Protein AF-A0A812S674-F1 (afdb_monomer)

Mean predicted aligned error: 10.42 Å

Secondary structure (DSSP, 8-state):
-PPPHHHHHHHHHHHHHHHTT-B-SSEEEEEEEEE-TTTT-----S--------STT--EEEEEEEEEE-SSTTEEEEEESSPPTT--S--EEEEGGGEEESSSS-GGG----TTHHHHHTTHHHHHHTT--HHHHHHHHHHHHHHHHHHHHHHHHHTT--PPPPPPPPPPPHHHHHHHHHHHHHHHHHT--

Solvent-accessible surface area (backbone atoms only — not comparable to full-atom values): 11662 Å² total; per-residue (Å²): 132,89,75,60,68,70,59,53,51,50,53,51,53,54,54,49,59,70,39,61,77,41,64,38,65,56,31,30,24,27,32,34,67,40,71,55,89,73,43,69,70,74,77,74,79,76,94,70,80,92,67,88,72,71,78,82,72,51,55,70,47,78,41,60,20,39,37,29,65,48,98,50,94,59,38,30,36,52,44,62,74,60,85,56,92,90,62,84,87,68,86,42,70,41,47,58,93,44,46,45,72,59,50,94,51,46,42,55,74,63,80,74,56,77,79,48,54,71,53,54,69,49,49,63,59,44,46,74,71,70,49,51,68,68,57,45,36,56,50,45,41,53,51,52,50,51,56,49,51,54,52,52,51,50,44,63,72,68,70,54,90,65,79,83,77,79,79,77,78,80,72,48,60,66,59,53,51,39,51,53,51,41,54,52,53,53,55,57,67,70,76,114

Foldseek 3Di:
DDDDPVVVVVVLVVLVVVQLPAFDQFKHKWWFKDWDPPQPPPPPPDDDDDDDDPPPGIDIDIAIWIWGQDPDLFWTFTHGSDDDVPDPDDRDIDGPVRIGGSQPQGNNNPPDDPLLVVLLVCLVVCVVVVDDLVRSQVVSQVVLQVVLVVVQVVCVVVPPPDDRDDRDDRDDSVSSVSSVSVVVVVVVVVVD

Nearest PDB structures (foldseek):
  2d8j-assembly1_A  TM=4.520E-01  e=3.170E+00  Mus musculus
  8cd1-assembly1_v  TM=3.272E-01  e=3.568E+00  Pseudomonas phage phiKZ

Structure (mmCIF, N/CA/C/O backbone):
data_AF-A0A812S674-F1
#
_entry.id   AF-A0A812S674-F1
#
loop_
_atom_site.group_PDB
_atom_site.id
_atom_site.type_symbol
_atom_site.label_atom_id
_atom_site.label_alt_id
_atom_site.label_comp_id
_atom_site.label_asym_id
_atom_site.label_entity_id
_atom_site.label_seq_id
_atom_site.pdbx_PDB_ins_code
_atom_site.Cartn_x
_atom_site.Cartn_y
_atom_site.Cartn_z
_atom_site.occupancy
_atom_site.B_iso_or_equiv
_atom_site.auth_seq_id
_atom_site.auth_comp_id
_atom_site.auth_asym_id
_atom_site.auth_atom_id
_atom_site.pdbx_PDB_model_num
ATOM 1 N N . MET A 1 1 ? 36.278 8.464 -27.259 1.00 54.19 1 MET A N 1
ATOM 2 C CA . MET A 1 1 ? 36.868 7.307 -26.549 1.00 54.19 1 MET A CA 1
ATOM 3 C C . MET A 1 1 ? 35.737 6.364 -26.176 1.00 54.19 1 MET A C 1
ATOM 5 O O . MET A 1 1 ? 34.768 6.830 -25.591 1.00 54.19 1 MET A O 1
ATOM 9 N N . ALA A 1 2 ? 35.803 5.091 -26.568 1.00 67.00 2 ALA A N 1
ATOM 10 C CA . ALA A 1 2 ? 34.773 4.115 -26.215 1.00 67.00 2 ALA A CA 1
ATOM 11 C C . ALA A 1 2 ? 34.908 3.738 -24.729 1.00 67.00 2 ALA A C 1
ATOM 13 O O . ALA A 1 2 ? 35.981 3.330 -24.288 1.00 67.00 2 ALA A O 1
ATOM 14 N N . VAL A 1 3 ? 33.841 3.917 -23.951 1.00 77.62 3 VAL A N 1
ATOM 15 C CA . VAL A 1 3 ? 33.797 3.514 -22.537 1.00 77.62 3 VAL A CA 1
ATOM 16 C C . VAL A 1 3 ? 33.643 1.994 -22.468 1.00 77.62 3 VAL A C 1
ATOM 18 O O . VAL A 1 3 ? 32.897 1.412 -23.250 1.00 77.62 3 VAL A O 1
ATOM 21 N N . ASN A 1 4 ? 34.343 1.342 -21.535 1.00 88.94 4 ASN A N 1
ATOM 22 C CA . ASN A 1 4 ? 34.260 -0.105 -21.343 1.00 88.94 4 ASN A CA 1
ATOM 23 C C . ASN A 1 4 ? 32.803 -0.534 -21.033 1.00 88.94 4 ASN A C 1
ATOM 25 O O . ASN A 1 4 ? 32.261 -0.095 -20.013 1.00 88.94 4 ASN A O 1
ATOM 29 N N . PRO A 1 5 ? 32.183 -1.424 -21.835 1.00 82.31 5 PRO A N 1
ATOM 30 C CA . PRO A 1 5 ? 30.800 -1.865 -21.627 1.00 82.31 5 PRO A CA 1
ATOM 31 C C . PRO A 1 5 ? 30.546 -2.497 -20.251 1.00 82.31 5 PRO A C 1
ATOM 33 O O . PRO A 1 5 ? 29.473 -2.333 -19.675 1.00 82.31 5 PRO A O 1
ATOM 36 N N . ARG A 1 6 ? 31.544 -3.179 -19.667 1.00 78.12 6 ARG A N 1
ATOM 37 C CA . ARG A 1 6 ? 31.428 -3.744 -18.310 1.00 78.12 6 ARG A CA 1
ATOM 38 C C . ARG A 1 6 ? 31.333 -2.655 -17.247 1.00 78.12 6 ARG A C 1
ATOM 40 O O . ARG A 1 6 ? 30.613 -2.817 -16.269 1.00 78.12 6 ARG A O 1
ATOM 47 N N . TYR A 1 7 ? 32.051 -1.553 -17.446 1.00 81.75 7 TYR A N 1
ATOM 48 C CA . TYR A 1 7 ? 32.013 -0.413 -16.537 1.00 81.75 7 TYR A CA 1
ATOM 49 C C . TYR A 1 7 ? 30.679 0.337 -16.636 1.00 81.75 7 TYR A C 1
ATOM 51 O O . TYR A 1 7 ? 30.123 0.722 -15.612 1.00 81.75 7 TYR A O 1
ATOM 59 N N . GLN A 1 8 ? 30.118 0.469 -17.844 1.00 80.81 8 GLN A N 1
ATOM 60 C CA . GLN A 1 8 ? 28.768 1.016 -18.030 1.00 80.81 8 GLN A CA 1
ATOM 61 C C . GLN A 1 8 ? 27.714 0.172 -17.304 1.00 80.81 8 GLN A C 1
ATOM 63 O O . GLN A 1 8 ? 26.954 0.719 -16.508 1.00 80.81 8 GLN A O 1
ATOM 68 N N . LYS A 1 9 ? 27.751 -1.156 -17.474 1.00 77.81 9 LYS A N 1
ATOM 69 C CA . LYS A 1 9 ? 26.861 -2.077 -16.754 1.00 77.81 9 LYS A CA 1
ATOM 70 C C . LYS A 1 9 ? 27.007 -1.967 -15.232 1.00 77.81 9 LYS A C 1
ATOM 72 O O . LYS A 1 9 ? 26.020 -1.933 -14.511 1.00 77.81 9 LYS A O 1
ATOM 77 N N . TRP A 1 10 ? 28.235 -1.853 -14.727 1.00 80.12 10 TRP A N 1
ATOM 78 C CA . TRP A 1 10 ? 28.470 -1.673 -13.293 1.00 80.12 10 TRP A CA 1
ATOM 79 C C . TRP A 1 10 ? 27.873 -0.362 -12.752 1.00 80.12 10 TRP A C 1
ATOM 81 O O . TRP A 1 10 ? 27.292 -0.351 -11.665 1.00 80.12 10 TRP A O 1
ATOM 91 N N . LEU A 1 11 ? 27.979 0.741 -13.503 1.00 81.31 11 LEU A N 1
ATOM 92 C CA . LEU A 1 11 ? 27.351 2.016 -13.137 1.00 81.31 11 LEU A CA 1
ATOM 93 C C . LEU A 1 11 ? 25.818 1.921 -13.144 1.00 81.31 11 LEU A C 1
ATOM 95 O O . LEU A 1 11 ? 25.164 2.474 -12.259 1.00 81.31 11 LEU A O 1
ATOM 99 N N . GLU A 1 12 ? 25.249 1.213 -14.118 1.00 78.19 12 GLU A N 1
ATOM 100 C CA . GLU A 1 12 ? 23.816 0.919 -14.203 1.00 78.19 12 GLU A CA 1
ATOM 101 C C . GLU A 1 12 ? 23.328 0.096 -13.004 1.00 78.19 12 GLU A C 1
ATOM 103 O O . GLU A 1 12 ? 22.345 0.468 -12.356 1.00 78.19 12 GLU A O 1
ATOM 108 N N . ASP A 1 13 ? 24.053 -0.962 -12.642 1.00 77.31 13 ASP A N 1
ATOM 109 C CA . ASP A 1 13 ? 23.745 -1.795 -11.479 1.00 77.31 13 ASP A CA 1
ATOM 110 C C . ASP A 1 13 ? 23.810 -0.972 -10.181 1.00 77.31 13 ASP A C 1
ATOM 112 O O . ASP A 1 13 ? 22.906 -1.043 -9.344 1.00 77.31 13 ASP A O 1
ATOM 116 N N . LYS A 1 14 ? 24.838 -0.125 -10.025 1.00 80.00 14 LYS A N 1
ATOM 117 C CA . LYS A 1 14 ? 24.984 0.768 -8.863 1.00 80.00 14 LYS A CA 1
ATOM 118 C C . LYS A 1 14 ? 23.838 1.768 -8.738 1.00 80.00 14 LYS A C 1
ATOM 120 O O . LYS A 1 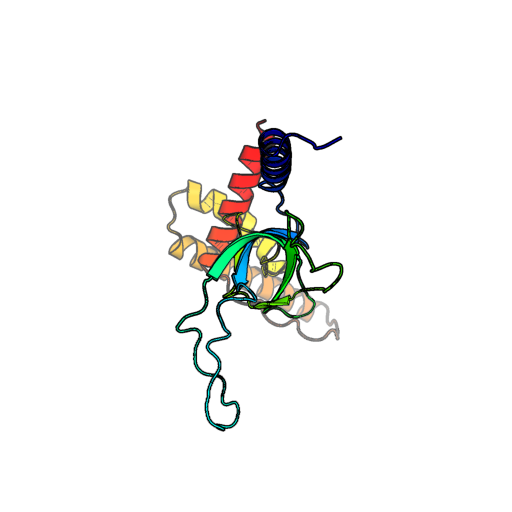14 ? 23.334 1.959 -7.632 1.00 80.00 14 LYS A O 1
ATOM 125 N N . ARG A 1 15 ? 23.401 2.376 -9.846 1.00 75.94 15 ARG A N 1
ATOM 126 C CA . ARG A 1 15 ? 22.227 3.267 -9.856 1.00 75.94 15 ARG A CA 1
ATOM 127 C C . ARG A 1 15 ? 20.959 2.517 -9.471 1.00 75.94 15 ARG A C 1
ATOM 129 O O . ARG A 1 15 ? 20.183 3.012 -8.664 1.00 75.94 15 ARG A O 1
ATOM 136 N N . THR A 1 16 ? 20.784 1.306 -9.991 1.00 76.69 16 THR A N 1
ATOM 137 C CA . THR A 1 16 ? 19.613 0.475 -9.690 1.00 76.69 16 THR A CA 1
ATOM 138 C C . THR A 1 16 ? 19.544 0.126 -8.209 1.00 76.69 16 THR A C 1
ATOM 140 O O . THR A 1 16 ? 18.471 0.206 -7.626 1.00 76.69 16 THR A O 1
ATOM 143 N N . ILE A 1 17 ? 20.673 -0.211 -7.574 1.00 76.00 17 ILE A N 1
ATOM 144 C CA . ILE A 1 17 ? 20.726 -0.507 -6.133 1.00 76.00 17 ILE A CA 1
ATOM 145 C C . ILE A 1 17 ? 20.194 0.669 -5.308 1.00 76.00 17 ILE A C 1
ATOM 147 O O . ILE A 1 17 ? 19.357 0.445 -4.443 1.00 76.00 17 ILE A O 1
ATOM 151 N N . ALA A 1 18 ? 20.608 1.901 -5.613 1.00 78.50 18 ALA A N 1
ATOM 152 C CA . ALA A 1 18 ? 20.133 3.088 -4.897 1.00 78.50 18 ALA A CA 1
ATOM 153 C C . ALA A 1 18 ? 18.625 3.344 -5.080 1.00 78.50 18 ALA A C 1
ATOM 155 O O . ALA A 1 18 ? 17.990 3.946 -4.222 1.00 78.50 18 ALA A O 1
ATOM 156 N N . LEU A 1 19 ? 18.048 2.886 -6.194 1.00 84.44 19 LEU A N 1
ATOM 157 C CA . LEU A 1 19 ? 16.627 3.059 -6.490 1.00 84.44 19 LEU A CA 1
ATOM 158 C C . LEU A 1 19 ? 15.745 1.969 -5.875 1.00 84.44 19 LEU A C 1
ATOM 160 O O . LEU A 1 19 ? 14.553 2.205 -5.722 1.00 84.44 19 LEU A O 1
ATOM 164 N N . LYS A 1 20 ? 16.287 0.802 -5.498 1.00 83.62 20 LYS A N 1
ATOM 165 C CA . LYS A 1 20 ? 15.486 -0.319 -4.964 1.00 83.62 20 LYS A CA 1
ATOM 166 C C . LYS A 1 20 ? 14.695 0.040 -3.707 1.00 83.62 20 LYS A C 1
ATOM 168 O O . LYS A 1 20 ? 13.611 -0.503 -3.509 1.00 83.62 20 LYS A O 1
ATOM 173 N N . ASP A 1 21 ? 15.208 0.974 -2.913 1.00 84.06 21 ASP A N 1
ATOM 174 C CA . ASP A 1 21 ? 14.574 1.431 -1.674 1.00 84.06 21 ASP A CA 1
ATOM 175 C C . ASP A 1 21 ? 13.562 2.573 -1.895 1.00 84.06 21 ASP A C 1
ATOM 177 O O . ASP A 1 21 ? 12.925 3.043 -0.949 1.00 84.06 21 ASP A O 1
ATOM 181 N N . LEU A 1 22 ? 13.366 3.022 -3.142 1.00 89.25 22 LEU A N 1
ATOM 182 C CA . LEU A 1 22 ? 12.416 4.081 -3.475 1.00 89.25 22 LEU A CA 1
ATOM 183 C C . LEU A 1 22 ? 10.971 3.605 -3.246 1.00 89.25 22 LEU A C 1
ATOM 185 O O . LEU A 1 22 ? 10.424 2.809 -4.014 1.00 89.25 22 LEU A O 1
ATOM 189 N N . ASN A 1 23 ? 10.336 4.137 -2.201 1.00 91.25 23 ASN A N 1
ATOM 190 C CA . ASN A 1 23 ? 8.944 3.867 -1.833 1.00 91.25 23 ASN A CA 1
ATOM 191 C C . ASN A 1 23 ? 8.275 5.141 -1.278 1.00 91.25 23 ASN A C 1
ATOM 193 O O . ASN A 1 23 ? 8.105 5.317 -0.061 1.00 91.25 23 ASN A O 1
ATOM 197 N N . GLU A 1 24 ? 7.945 6.055 -2.185 1.00 90.38 24 GLU A N 1
ATOM 198 C CA . GLU A 1 24 ? 7.257 7.323 -1.934 1.00 90.38 24 GLU A CA 1
ATOM 199 C C . GLU A 1 24 ? 5.753 7.199 -2.257 1.00 90.38 24 GLU A C 1
ATOM 201 O O . GLU A 1 24 ? 5.287 6.184 -2.776 1.00 90.38 24 GLU A O 1
ATOM 206 N N . VAL A 1 25 ? 4.962 8.211 -1.889 1.00 88.75 25 VAL A N 1
ATOM 207 C CA . VAL A 1 25 ? 3.491 8.189 -2.042 1.00 88.75 25 VAL A CA 1
ATOM 208 C C . VAL A 1 25 ? 3.067 8.306 -3.509 1.00 88.75 25 VAL A C 1
ATOM 210 O O . VAL A 1 25 ? 2.049 7.753 -3.913 1.00 88.75 25 VAL A O 1
ATOM 213 N N . ASP A 1 26 ? 3.843 9.022 -4.312 1.00 90.44 26 ASP A N 1
ATOM 214 C CA . ASP A 1 26 ? 3.585 9.281 -5.727 1.00 90.44 26 ASP A CA 1
ATOM 215 C C . ASP A 1 26 ? 4.412 8.384 -6.657 1.00 90.44 26 ASP A C 1
ATOM 217 O O . ASP A 1 26 ? 4.073 8.260 -7.838 1.00 90.44 26 ASP A O 1
ATOM 221 N N . ARG A 1 27 ? 5.473 7.743 -6.142 1.00 92.38 27 ARG A N 1
ATOM 222 C CA . ARG A 1 27 ? 6.351 6.869 -6.924 1.00 92.38 27 ARG A CA 1
ATOM 223 C C . ARG A 1 27 ? 7.022 5.759 -6.122 1.00 92.38 27 ARG A C 1
ATOM 225 O O . ARG A 1 27 ? 7.390 5.940 -4.965 1.00 92.38 27 ARG A O 1
ATOM 232 N N . CYS A 1 28 ? 7.282 4.625 -6.762 1.00 94.38 28 CYS A N 1
ATOM 233 C CA . CYS A 1 28 ? 8.116 3.571 -6.186 1.0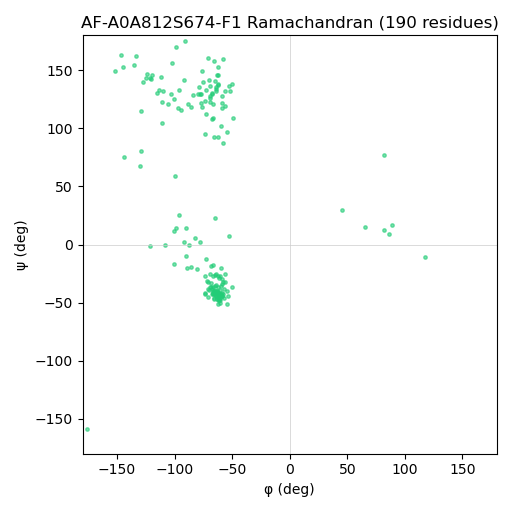0 94.38 28 CYS A CA 1
ATOM 234 C C . CYS A 1 28 ? 8.925 2.832 -7.253 1.00 94.38 28 CYS A C 1
ATOM 236 O O . CYS A 1 28 ? 8.623 2.900 -8.444 1.00 94.38 28 CYS A O 1
ATOM 238 N N . PHE A 1 29 ? 9.955 2.108 -6.827 1.00 94.12 29 PHE A N 1
ATOM 239 C CA . PHE A 1 29 ? 10.686 1.204 -7.707 1.00 94.12 29 PHE A CA 1
ATOM 240 C C . PHE A 1 29 ? 9.907 -0.092 -7.959 1.00 94.12 29 PHE A C 1
ATOM 242 O O . PHE A 1 29 ? 9.152 -0.580 -7.112 1.00 94.12 29 PHE A O 1
ATOM 249 N N . GLY A 1 30 ? 10.112 -0.669 -9.136 1.00 94.50 30 GLY A N 1
ATOM 250 C CA . GLY A 1 30 ? 9.557 -1.955 -9.515 1.00 94.50 30 GLY A CA 1
ATOM 251 C C . GLY A 1 30 ? 10.037 -2.393 -10.888 1.00 94.50 30 GLY A C 1
ATOM 252 O O . GLY A 1 30 ? 11.062 -1.930 -11.392 1.00 94.50 30 GLY A O 1
ATOM 253 N N . TRP A 1 31 ? 9.281 -3.295 -11.495 1.00 94.56 31 TRP A N 1
ATOM 254 C CA . TRP A 1 31 ? 9.521 -3.791 -12.838 1.00 94.56 31 TRP A CA 1
ATOM 255 C C . TRP A 1 31 ? 8.281 -3.593 -13.691 1.00 94.56 31 TRP A C 1
ATOM 257 O O . TRP A 1 31 ? 7.158 -3.754 -13.223 1.00 94.56 31 TRP A O 1
ATOM 267 N N . ALA A 1 32 ? 8.485 -3.260 -14.954 1.00 94.06 32 ALA A N 1
ATOM 268 C CA . ALA A 1 32 ? 7.421 -3.084 -15.925 1.00 94.06 32 ALA A CA 1
ATOM 269 C C . ALA A 1 32 ? 7.630 -4.036 -17.104 1.00 94.06 32 ALA A C 1
ATOM 271 O O . ALA A 1 32 ? 8.765 -4.307 -17.511 1.00 94.06 32 ALA A O 1
ATOM 272 N N . LYS A 1 33 ? 6.519 -4.551 -17.634 1.00 92.69 33 LYS A N 1
ATOM 273 C CA . LYS A 1 33 ? 6.493 -5.425 -18.804 1.00 92.69 33 LYS A CA 1
ATOM 274 C C . LYS A 1 33 ? 6.938 -4.623 -20.028 1.00 92.69 33 LYS A C 1
ATOM 276 O O . LYS A 1 33 ? 6.317 -3.623 -20.380 1.00 92.69 33 LYS A O 1
ATOM 281 N N . TYR A 1 34 ? 8.003 -5.063 -20.684 1.00 89.06 34 TYR A N 1
ATOM 282 C CA . TYR A 1 34 ? 8.489 -4.507 -21.940 1.00 89.06 34 TYR A CA 1
ATOM 283 C C . TYR A 1 34 ? 8.322 -5.540 -23.051 1.00 89.06 34 TYR A C 1
ATOM 285 O O . TYR A 1 34 ? 8.667 -6.710 -22.895 1.00 89.06 34 TYR A O 1
ATOM 293 N N . VAL A 1 35 ? 7.776 -5.090 -24.178 1.00 85.88 35 VAL A N 1
ATOM 294 C CA . VAL A 1 35 ? 7.568 -5.907 -25.373 1.00 85.88 35 VAL A CA 1
ATOM 295 C C . VAL A 1 35 ? 8.529 -5.410 -26.443 1.00 85.88 35 VAL A C 1
ATOM 297 O O . VAL A 1 35 ? 8.510 -4.229 -26.802 1.00 85.88 35 VAL A O 1
ATOM 300 N N . HIS A 1 36 ? 9.377 -6.295 -26.958 1.00 80.94 36 HIS A N 1
ATOM 301 C CA . HIS A 1 36 ? 10.343 -5.920 -27.985 1.00 80.94 36 HIS A CA 1
ATOM 302 C C . HIS A 1 36 ? 9.632 -5.567 -29.296 1.00 80.94 36 HIS A C 1
ATOM 304 O O . HIS A 1 36 ? 8.833 -6.342 -29.818 1.00 80.94 36 HIS A O 1
ATOM 310 N N . LYS A 1 37 ? 9.977 -4.408 -29.875 1.00 71.75 37 LYS A N 1
ATOM 311 C CA . LYS A 1 37 ? 9.404 -3.929 -31.148 1.00 71.75 37 LYS A CA 1
ATOM 312 C C . LYS A 1 37 ? 9.650 -4.885 -32.335 1.00 71.75 37 LYS A C 1
ATOM 314 O O . LYS A 1 37 ? 8.936 -4.791 -33.325 1.00 71.75 37 LYS A O 1
ATOM 319 N N . GLY A 1 38 ? 10.639 -5.780 -32.246 1.00 68.81 38 GLY A N 1
ATOM 320 C CA . GLY A 1 38 ? 11.013 -6.718 -33.314 1.00 68.81 38 GLY A CA 1
ATOM 321 C C . GLY A 1 38 ? 10.283 -8.064 -33.294 1.00 68.81 38 GLY A C 1
ATOM 322 O O . GLY A 1 38 ? 10.183 -8.706 -34.334 1.00 68.81 38 GLY A O 1
ATOM 323 N N . ASP A 1 39 ? 9.704 -8.465 -32.160 1.00 62.88 39 ASP A N 1
ATOM 324 C CA . ASP A 1 39 ? 9.224 -9.846 -31.965 1.00 62.88 39 ASP A CA 1
ATOM 325 C C . ASP A 1 39 ? 7.760 -10.049 -32.390 1.00 62.88 39 ASP A C 1
ATOM 327 O O . ASP A 1 39 ? 7.127 -11.042 -32.050 1.00 62.88 39 ASP A O 1
ATOM 331 N N . GLY A 1 40 ? 7.201 -9.085 -33.129 1.00 53.94 40 GLY A N 1
ATOM 332 C CA . GLY A 1 40 ? 5.822 -9.107 -33.623 1.00 53.94 40 GLY A CA 1
ATOM 333 C C . GLY A 1 40 ? 5.678 -9.024 -35.142 1.00 53.94 40 GLY A C 1
ATOM 334 O O . GLY A 1 40 ? 4.554 -9.056 -35.628 1.00 53.94 40 GLY A O 1
ATOM 335 N N . ALA A 1 41 ? 6.773 -8.915 -35.899 1.00 50.34 41 ALA A N 1
ATOM 336 C CA . ALA A 1 41 ? 6.724 -8.824 -37.356 1.00 50.34 41 ALA A CA 1
ATOM 337 C C . ALA A 1 41 ? 7.019 -10.182 -38.009 1.00 50.34 41 ALA A C 1
ATOM 339 O O . ALA A 1 41 ? 7.929 -10.305 -38.828 1.00 50.34 41 ALA A O 1
ATOM 340 N N . GLN A 1 42 ? 6.226 -11.212 -37.700 1.00 50.91 42 GLN A N 1
ATOM 341 C CA . GLN A 1 42 ? 5.943 -12.168 -38.768 1.00 50.91 42 GLN A CA 1
ATOM 342 C C . GLN A 1 42 ? 5.119 -11.388 -39.787 1.00 50.91 42 GLN A C 1
ATOM 344 O O . GLN A 1 42 ? 3.993 -10.991 -39.500 1.00 50.91 42 GLN A O 1
ATOM 349 N N . LYS A 1 43 ? 5.726 -11.087 -40.941 1.00 46.88 43 LYS A N 1
ATOM 350 C CA . LYS A 1 43 ? 5.002 -10.592 -42.110 1.00 46.88 43 LYS A CA 1
ATOM 351 C C . LYS A 1 43 ? 3.821 -11.536 -42.322 1.00 46.88 43 LYS A C 1
ATOM 353 O O . LYS A 1 43 ? 4.028 -12.690 -42.685 1.00 46.88 43 LYS A O 1
ATOM 358 N N . ALA A 1 44 ? 2.613 -11.066 -42.040 1.00 47.91 44 ALA A N 1
ATOM 359 C CA . ALA A 1 44 ? 1.434 -11.657 -42.629 1.00 47.91 44 ALA A CA 1
ATOM 360 C C . ALA A 1 44 ? 1.544 -11.361 -44.128 1.00 47.91 44 ALA A C 1
ATOM 362 O O . ALA A 1 44 ? 1.198 -10.269 -44.575 1.00 47.91 44 ALA A O 1
ATOM 363 N N . ASP A 1 45 ? 2.134 -12.290 -44.883 1.00 51.69 45 ASP A N 1
ATOM 364 C CA . ASP A 1 45 ? 1.700 -12.462 -46.263 1.00 51.69 45 ASP A CA 1
ATOM 365 C C . ASP A 1 45 ? 0.191 -12.744 -46.194 1.00 51.69 45 ASP A C 1
ATOM 367 O O . ASP A 1 45 ? -0.266 -13.530 -45.362 1.00 51.69 45 ASP A O 1
ATOM 371 N N . ASP A 1 46 ? -0.560 -12.038 -47.031 1.00 46.22 46 ASP A N 1
ATOM 372 C CA . ASP A 1 46 ? -1.991 -12.214 -47.292 1.00 46.22 46 ASP A CA 1
ATOM 373 C C . ASP A 1 46 ? -2.995 -11.584 -46.298 1.00 46.22 46 ASP A C 1
ATOM 375 O O . ASP A 1 46 ? -3.692 -12.240 -45.528 1.00 46.22 46 ASP A O 1
ATOM 379 N N . GLY A 1 47 ? -3.173 -10.263 -46.421 1.00 49.66 47 GLY A N 1
ATOM 380 C CA . GLY A 1 47 ? -4.500 -9.678 -46.691 1.00 49.66 47 GLY A CA 1
ATOM 381 C C . GLY A 1 47 ? -5.634 -9.796 -45.658 1.00 49.66 47 GLY A C 1
ATOM 382 O O . GLY A 1 47 ? -6.781 -9.525 -46.018 1.00 49.66 47 GLY A O 1
ATOM 383 N N . ALA A 1 48 ? -5.377 -10.156 -44.400 1.00 47.50 48 ALA A N 1
ATOM 384 C CA . ALA A 1 48 ? -6.415 -10.235 -43.368 1.00 47.50 48 ALA A CA 1
ATOM 385 C C . ALA A 1 48 ? -6.417 -8.995 -42.455 1.00 47.50 48 ALA A C 1
ATOM 387 O O . ALA A 1 48 ? -5.399 -8.638 -41.869 1.00 47.50 48 ALA A O 1
ATOM 388 N N . LYS A 1 49 ? -7.583 -8.344 -42.348 1.00 47.28 49 LYS A N 1
ATOM 389 C CA . LYS A 1 49 ? -7.842 -7.175 -41.492 1.00 47.28 49 LYS A CA 1
ATOM 390 C C . LYS A 1 49 ? -7.437 -7.440 -40.036 1.00 47.28 49 LYS A C 1
ATOM 392 O O . LYS A 1 49 ? -7.751 -8.494 -39.489 1.00 47.28 49 LYS A O 1
ATOM 397 N N . ASP A 1 50 ? -6.783 -6.443 -39.442 1.00 45.56 50 ASP A N 1
ATOM 398 C CA . ASP A 1 50 ? -6.276 -6.401 -38.069 1.00 45.56 50 ASP A CA 1
ATOM 399 C C . ASP A 1 50 ? -7.375 -6.608 -37.012 1.00 45.56 50 ASP A C 1
ATOM 401 O O . ASP A 1 50 ? -7.935 -5.660 -36.464 1.00 45.56 50 ASP A O 1
ATOM 405 N N . GLU A 1 51 ? -7.647 -7.862 -36.667 1.00 50.56 51 GLU A N 1
ATOM 406 C CA . GLU A 1 51 ? -8.154 -8.211 -35.344 1.00 50.56 51 GLU A CA 1
ATOM 407 C C . GLU A 1 51 ? -6.958 -8.652 -34.495 1.00 50.56 51 GLU A C 1
ATOM 409 O O . GLU A 1 51 ? -6.245 -9.601 -34.832 1.00 50.56 51 GLU A O 1
ATOM 414 N N . ALA A 1 52 ? -6.694 -7.909 -33.417 1.00 46.72 52 ALA A N 1
ATOM 415 C CA . ALA A 1 52 ? -5.559 -8.095 -32.522 1.00 46.72 52 ALA A CA 1
ATOM 416 C C . ALA A 1 52 ? -5.500 -9.533 -31.976 1.00 46.72 52 ALA A C 1
ATOM 418 O O . ALA A 1 52 ? -6.166 -9.875 -30.998 1.00 46.72 52 ALA A O 1
ATOM 419 N N . LYS A 1 53 ? -4.683 -10.387 -32.602 1.00 52.53 53 LYS A N 1
ATOM 420 C CA . LYS A 1 53 ? -4.378 -11.719 -32.075 1.00 52.53 53 LYS A CA 1
ATOM 421 C C . LYS A 1 53 ? -3.640 -11.606 -30.729 1.00 52.53 53 LYS A C 1
ATOM 423 O O . LYS A 1 53 ? -2.860 -10.667 -30.538 1.00 52.53 53 LYS A O 1
ATOM 428 N N . PRO A 1 54 ? -3.884 -12.550 -29.799 1.00 51.84 54 PRO A N 1
ATOM 429 C CA . PRO A 1 54 ? -3.295 -12.551 -28.461 1.00 51.84 54 PRO A CA 1
ATOM 430 C C . PRO A 1 54 ? -1.763 -12.571 -28.523 1.00 51.84 54 PRO A C 1
ATOM 432 O O . PRO A 1 54 ? -1.190 -12.981 -29.526 1.00 51.84 54 PRO A O 1
ATOM 435 N N . GLU A 1 55 ? -1.109 -12.166 -27.429 1.00 56.72 55 GLU A N 1
ATOM 436 C CA . GLU A 1 55 ? 0.351 -12.028 -27.221 1.00 56.72 55 GLU A CA 1
ATOM 437 C C . GLU A 1 55 ? 1.228 -13.266 -27.552 1.00 56.72 55 GLU A C 1
ATOM 439 O O . GLU A 1 55 ? 2.424 -13.275 -27.263 1.00 56.72 55 GLU A O 1
ATOM 444 N N . GLN A 1 56 ? 0.665 -14.319 -28.143 1.00 54.69 56 GLN A N 1
ATOM 445 C CA . GLN A 1 56 ? 1.344 -15.535 -28.566 1.00 54.69 56 GLN A CA 1
ATOM 446 C C . GLN A 1 56 ? 2.443 -15.209 -29.587 1.00 54.69 56 GLN A C 1
ATOM 448 O O . GLN A 1 56 ? 2.178 -14.973 -30.761 1.00 54.69 56 GLN A O 1
ATOM 453 N N . GLY A 1 57 ? 3.690 -15.195 -29.112 1.00 63.22 57 GLY A N 1
ATOM 454 C CA . GLY A 1 57 ? 4.891 -15.077 -29.942 1.00 63.22 57 GLY A CA 1
ATOM 455 C C . GLY A 1 57 ? 5.750 -13.839 -29.693 1.00 63.22 57 GLY A C 1
ATOM 456 O O . GLY A 1 57 ? 6.879 -13.807 -30.170 1.00 63.22 57 GLY A O 1
ATOM 457 N N . ARG A 1 58 ? 5.284 -12.848 -28.919 1.00 70.94 58 ARG A N 1
ATOM 458 C CA . ARG A 1 58 ? 6.115 -11.678 -28.593 1.00 70.94 58 ARG A CA 1
ATOM 459 C C . ARG A 1 58 ? 7.016 -11.982 -27.401 1.00 70.94 58 ARG A C 1
ATOM 461 O O . ARG A 1 58 ? 6.517 -12.395 -26.354 1.00 70.94 58 ARG A O 1
ATOM 468 N N . SER A 1 59 ? 8.320 -11.730 -27.525 1.00 80.56 59 SER A N 1
ATOM 469 C CA . SER A 1 59 ? 9.204 -11.794 -26.360 1.00 80.56 59 SER A CA 1
ATOM 470 C C . SER A 1 59 ? 8.854 -10.660 -25.405 1.00 80.56 59 SER A C 1
ATOM 472 O O . SER A 1 59 ? 8.741 -9.488 -25.790 1.00 80.56 59 SER A O 1
ATOM 474 N N . VAL A 1 60 ? 8.662 -11.038 -24.149 1.00 84.94 60 VAL A N 1
ATOM 475 C CA . VAL A 1 60 ? 8.365 -10.140 -23.046 1.00 84.94 60 VAL A CA 1
ATOM 476 C C . VAL A 1 60 ? 9.523 -10.211 -22.072 1.00 84.94 60 VAL A C 1
ATOM 478 O O . VAL A 1 60 ? 9.899 -11.294 -21.625 1.00 84.94 60 VAL A O 1
ATOM 481 N N . GLU A 1 61 ? 10.026 -9.052 -21.674 1.00 89.31 61 GLU A N 1
ATOM 482 C CA . GLU A 1 61 ? 11.000 -8.933 -20.596 1.00 89.31 61 GLU A CA 1
ATOM 483 C C . GLU A 1 61 ? 10.491 -7.983 -19.508 1.00 89.31 61 GLU A C 1
ATOM 485 O O . GLU A 1 61 ? 9.780 -7.013 -19.771 1.00 89.31 61 GLU A O 1
ATOM 490 N N . TRP A 1 62 ? 10.852 -8.265 -18.259 1.00 91.19 62 TRP A N 1
ATOM 491 C CA . TRP A 1 62 ? 10.563 -7.392 -17.125 1.00 91.19 62 TRP A CA 1
ATOM 492 C C . TRP A 1 62 ? 11.762 -6.489 -16.879 1.00 91.19 62 TRP A C 1
ATOM 494 O O . TRP A 1 62 ? 12.841 -6.966 -16.527 1.00 91.19 62 TRP A O 1
ATOM 504 N N . ARG A 1 63 ? 11.581 -5.180 -17.051 1.00 89.94 63 ARG A N 1
ATOM 505 C CA . ARG A 1 63 ? 12.665 -4.202 -16.914 1.00 89.94 63 ARG A CA 1
ATOM 506 C C . ARG A 1 63 ? 12.469 -3.316 -15.690 1.00 89.94 63 ARG A C 1
ATOM 508 O O . ARG A 1 63 ? 11.329 -2.974 -15.380 1.00 89.94 63 ARG A O 1
ATOM 515 N N . PRO A 1 64 ? 13.557 -2.932 -14.998 1.00 91.56 64 PRO A N 1
ATOM 516 C CA . PRO A 1 64 ? 13.468 -2.055 -13.840 1.00 91.56 64 PRO A CA 1
ATOM 517 C C . PRO A 1 64 ? 12.942 -0.676 -14.250 1.00 91.56 64 PRO A C 1
ATOM 519 O O . PRO A 1 64 ? 13.402 -0.075 -15.229 1.00 91.56 64 PRO A O 1
ATOM 522 N N . ALA A 1 65 ? 11.984 -0.176 -13.480 1.00 92.25 65 ALA A N 1
ATOM 523 C CA . ALA A 1 65 ? 11.325 1.095 -13.718 1.00 92.25 65 ALA A CA 1
ATOM 524 C C . ALA A 1 65 ? 10.975 1.796 -12.402 1.00 92.25 65 ALA A C 1
ATOM 526 O O . ALA A 1 65 ? 10.742 1.163 -11.370 1.00 92.25 65 ALA A O 1
ATOM 527 N N . ILE A 1 66 ? 10.909 3.120 -12.463 1.00 92.25 66 ILE A N 1
ATOM 528 C CA . ILE A 1 66 ? 10.228 3.945 -11.474 1.00 92.25 66 ILE A CA 1
ATOM 529 C C . ILE A 1 66 ? 8.775 4.058 -11.933 1.00 92.25 66 ILE A C 1
ATOM 531 O O . ILE A 1 66 ? 8.490 4.518 -13.039 1.00 92.25 66 ILE A O 1
ATOM 535 N N . LEU A 1 67 ? 7.860 3.607 -11.085 1.00 93.25 67 LEU A N 1
ATOM 536 C CA . LEU A 1 67 ? 6.425 3.659 -11.325 1.00 93.25 67 LEU A CA 1
ATOM 537 C C . LEU A 1 67 ? 5.862 4.892 -10.646 1.00 93.25 67 LEU A C 1
ATOM 539 O O . LEU A 1 67 ? 6.175 5.137 -9.483 1.00 93.25 67 LEU A O 1
ATOM 543 N N . ARG A 1 68 ? 5.034 5.652 -11.358 1.00 92.81 68 ARG A N 1
ATOM 544 C CA . ARG A 1 68 ? 4.384 6.867 -10.857 1.00 92.81 68 ARG A CA 1
ATOM 545 C C . ARG A 1 68 ? 2.872 6.732 -10.911 1.00 92.81 68 ARG A C 1
ATOM 547 O O . ARG A 1 68 ? 2.330 6.164 -11.861 1.00 92.81 68 ARG A O 1
ATOM 554 N N . LYS A 1 69 ? 2.197 7.276 -9.899 1.00 90.38 69 LYS A N 1
ATOM 555 C CA . LYS A 1 69 ? 0.738 7.268 -9.812 1.00 90.38 69 LYS A CA 1
ATOM 556 C C . LYS A 1 69 ? 0.186 8.187 -10.897 1.00 90.38 69 LYS A C 1
ATOM 558 O O . LYS A 1 69 ? 0.606 9.340 -10.996 1.00 90.38 69 LYS A O 1
ATOM 563 N N . THR A 1 70 ? -0.715 7.674 -11.723 1.00 88.44 70 THR A N 1
ATOM 564 C CA . THR A 1 70 ? -1.438 8.482 -12.712 1.00 88.44 70 THR A CA 1
ATOM 565 C C . THR A 1 70 ? -2.736 9.004 -12.095 1.00 88.44 70 THR A C 1
ATOM 567 O O . THR A 1 70 ? -3.069 8.698 -10.947 1.00 88.44 70 THR A O 1
ATOM 570 N N . ALA A 1 71 ? -3.473 9.838 -12.834 1.00 82.81 71 ALA A N 1
ATOM 571 C CA . ALA A 1 71 ? -4.796 10.289 -12.398 1.00 82.81 71 ALA A CA 1
ATOM 572 C C . ALA A 1 71 ? -5.798 9.122 -12.291 1.00 82.81 71 ALA A C 1
ATOM 574 O O . ALA A 1 71 ? -6.755 9.188 -11.524 1.00 82.81 71 ALA A O 1
ATOM 575 N N . THR A 1 72 ? -5.569 8.050 -13.051 1.00 80.88 72 THR A N 1
ATOM 576 C CA . THR A 1 72 ? -6.381 6.834 -13.050 1.00 80.88 72 THR A CA 1
ATOM 577 C C . THR A 1 72 ? -5.836 5.808 -12.061 1.00 80.88 72 THR A C 1
ATOM 579 O O . THR A 1 72 ? -4.632 5.607 -11.955 1.00 80.88 72 THR A O 1
ATOM 582 N N . THR A 1 73 ? -6.717 5.095 -11.362 1.00 80.19 73 THR A N 1
ATOM 583 C CA . THR A 1 73 ? -6.327 4.083 -10.365 1.00 80.19 73 THR A CA 1
ATOM 584 C C . THR A 1 73 ? -5.753 2.798 -10.957 1.00 80.19 73 THR A C 1
ATOM 586 O O . THR A 1 73 ? -5.183 2.008 -10.206 1.00 80.19 73 THR A O 1
ATOM 589 N N . ASP A 1 74 ? -5.885 2.585 -12.267 1.00 88.31 74 ASP A N 1
ATOM 590 C CA . ASP A 1 74 ? -5.657 1.280 -12.905 1.00 88.31 74 ASP A CA 1
ATOM 591 C C . ASP A 1 74 ? -4.380 1.221 -13.757 1.00 88.31 74 ASP A C 1
ATOM 593 O O . ASP A 1 74 ? -4.048 0.168 -14.310 1.00 88.31 74 ASP A O 1
ATOM 597 N N . SER A 1 75 ? -3.635 2.326 -13.835 1.00 92.75 75 SER A N 1
ATOM 598 C CA . SER A 1 75 ? -2.384 2.421 -14.586 1.00 92.75 75 SER A CA 1
ATOM 599 C C . SER A 1 75 ? -1.271 3.088 -13.781 1.00 92.75 75 SER A C 1
ATOM 601 O O . SER A 1 75 ? -1.505 3.776 -12.787 1.00 92.75 75 SER A O 1
ATOM 603 N N . PHE A 1 76 ? -0.037 2.879 -14.230 1.00 93.44 76 PHE A N 1
ATOM 604 C CA . PHE A 1 76 ? 1.138 3.585 -13.741 1.00 93.44 76 PHE A CA 1
ATOM 605 C C . PHE A 1 76 ? 1.909 4.180 -14.909 1.00 93.44 76 PHE A C 1
ATOM 607 O O . PHE A 1 76 ? 2.090 3.530 -15.940 1.00 93.44 76 PHE A O 1
ATOM 614 N N . ALA A 1 77 ? 2.411 5.397 -14.718 1.00 93.19 77 ALA A N 1
ATOM 615 C CA . ALA A 1 77 ? 3.372 5.994 -15.627 1.00 93.19 77 ALA A CA 1
ATOM 616 C C . ALA A 1 77 ? 4.752 5.386 -15.352 1.00 93.19 77 ALA A C 1
ATOM 618 O O . ALA A 1 77 ? 5.194 5.312 -14.202 1.00 93.19 77 ALA A O 1
ATOM 619 N N . ILE A 1 78 ? 5.408 4.929 -16.412 1.00 92.00 78 ILE A N 1
ATOM 620 C CA . ILE A 1 78 ? 6.636 4.144 -16.365 1.00 92.00 78 ILE A CA 1
ATOM 621 C C . ILE A 1 78 ? 7.815 5.013 -16.779 1.00 92.00 78 ILE A C 1
ATOM 623 O O . ILE A 1 78 ? 7.885 5.511 -17.903 1.00 92.00 78 ILE A O 1
ATOM 627 N N . GLU A 1 79 ? 8.772 5.145 -15.872 1.00 90.94 79 GLU A N 1
ATOM 628 C CA . GLU A 1 79 ? 10.064 5.771 -16.112 1.00 90.94 79 GLU A CA 1
ATOM 629 C C . GLU A 1 79 ? 11.139 4.678 -16.055 1.00 90.94 79 GLU A C 1
ATOM 631 O O . GLU A 1 79 ? 11.468 4.154 -14.991 1.00 90.94 79 GLU A O 1
ATOM 636 N N . TRP A 1 80 ? 11.653 4.271 -17.217 1.00 88.38 80 TRP A N 1
ATOM 637 C CA . TRP A 1 80 ? 12.668 3.220 -17.298 1.00 88.38 80 TRP A CA 1
ATOM 638 C C . TRP A 1 80 ? 13.964 3.656 -16.611 1.00 88.38 80 TRP A C 1
ATOM 640 O O . TRP A 1 80 ? 14.487 4.732 -16.890 1.00 88.38 80 TRP A O 1
ATOM 650 N N . VAL A 1 81 ? 14.520 2.794 -15.755 1.00 86.31 81 VAL A N 1
ATOM 651 C CA . VAL A 1 81 ? 15.784 3.090 -15.051 1.00 86.31 81 VAL A CA 1
ATOM 652 C C . VAL A 1 81 ? 16.971 3.123 -16.016 1.00 86.31 81 VAL A C 1
ATOM 654 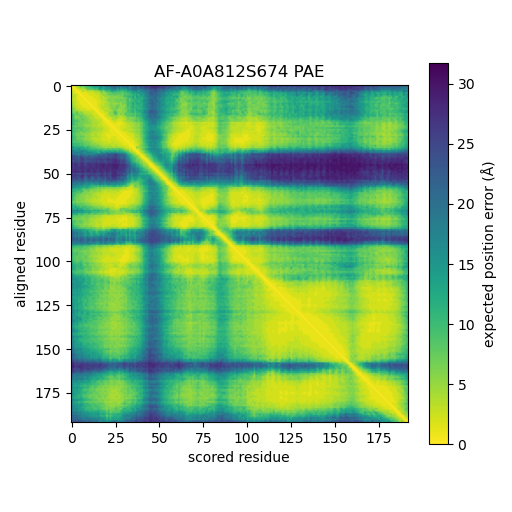O O . VAL A 1 81 ? 17.908 3.903 -15.841 1.00 86.31 81 VAL A O 1
ATOM 657 N N . HIS A 1 82 ? 16.917 2.295 -17.059 1.00 80.62 82 HIS A N 1
ATOM 658 C CA . HIS A 1 82 ? 17.905 2.266 -18.131 1.00 80.62 82 HIS A CA 1
ATOM 659 C C . HIS A 1 82 ? 17.271 2.808 -19.406 1.00 80.62 82 HIS A C 1
ATOM 661 O O . HIS A 1 82 ? 16.166 2.403 -19.773 1.00 80.62 82 HIS A O 1
ATOM 667 N N . GLY A 1 83 ? 17.973 3.717 -20.085 1.00 66.94 83 GLY A N 1
ATOM 668 C CA . GLY A 1 83 ? 17.494 4.300 -21.332 1.00 66.94 83 GLY A CA 1
ATOM 669 C C . GLY A 1 83 ? 17.193 3.209 -22.357 1.00 66.94 83 GLY A C 1
ATOM 670 O O . GLY A 1 83 ? 18.077 2.456 -22.760 1.00 66.94 83 GLY A O 1
ATOM 671 N N . THR A 1 84 ? 15.941 3.113 -22.796 1.00 59.81 84 THR A N 1
ATOM 672 C CA . THR A 1 84 ? 15.596 2.325 -23.980 1.00 59.81 84 THR A CA 1
ATOM 673 C C . THR A 1 84 ? 16.172 3.021 -25.213 1.00 59.81 84 THR A C 1
ATOM 675 O O . THR A 1 84 ? 15.817 4.181 -25.452 1.00 59.81 84 THR A O 1
ATOM 678 N N . PRO A 1 85 ? 17.023 2.361 -26.021 1.00 50.25 85 PRO A N 1
ATOM 679 C CA . PRO A 1 85 ? 17.475 2.943 -27.277 1.00 50.25 85 PRO A CA 1
ATOM 680 C C . PRO A 1 85 ? 16.253 3.243 -28.160 1.00 50.25 85 PRO A C 1
ATOM 682 O O . PRO A 1 85 ? 15.484 2.345 -28.498 1.00 50.25 85 PRO A O 1
ATOM 685 N N . GLY A 1 86 ? 16.046 4.525 -28.478 1.00 54.81 86 GLY A N 1
ATOM 686 C CA . GLY A 1 86 ? 14.964 4.994 -29.353 1.00 54.81 86 GLY A CA 1
ATOM 687 C C . GLY A 1 86 ? 13.626 5.322 -28.678 1.00 54.81 86 GLY A C 1
ATOM 688 O O . GLY A 1 86 ? 12.623 5.406 -29.381 1.00 54.81 86 GLY A O 1
ATOM 689 N N . ASN A 1 87 ? 13.580 5.496 -27.352 1.00 52.03 87 ASN A N 1
ATOM 690 C CA . ASN A 1 87 ? 12.375 5.963 -26.652 1.00 52.03 87 ASN A CA 1
ATOM 691 C C . ASN A 1 87 ? 12.716 7.135 -25.719 1.00 52.03 87 ASN A C 1
ATOM 693 O O . ASN A 1 87 ? 12.706 7.019 -24.496 1.00 52.03 87 ASN A O 1
ATOM 697 N N . SER A 1 88 ? 13.078 8.265 -26.318 1.00 48.97 88 SER A N 1
ATOM 698 C CA . SER A 1 88 ? 13.064 9.559 -25.647 1.00 48.97 88 SER A CA 1
ATOM 699 C C . SER A 1 88 ? 11.614 10.055 -25.580 1.00 48.97 88 SER A C 1
ATOM 701 O O . SER A 1 88 ? 10.960 10.198 -26.606 1.00 48.97 88 SER A O 1
ATOM 703 N N . GLU A 1 89 ? 11.131 10.309 -24.361 1.00 50.59 89 GLU A N 1
ATOM 704 C CA . GLU A 1 89 ? 10.053 11.275 -24.062 1.00 50.59 89 GLU A CA 1
ATOM 705 C C . GLU A 1 89 ? 8.580 10.860 -24.242 1.00 50.59 89 GLU A C 1
ATOM 707 O O . GLU A 1 89 ? 7.687 11.695 -24.109 1.00 50.59 89 GLU A O 1
ATOM 712 N N . GLY A 1 90 ? 8.268 9.577 -24.422 1.00 54.78 90 GLY A N 1
ATOM 713 C CA . GLY A 1 90 ? 6.888 9.099 -24.273 1.00 54.78 90 GLY A CA 1
ATOM 714 C C . GLY A 1 90 ? 6.566 8.764 -22.815 1.00 54.78 90 GLY A C 1
ATOM 715 O O . GLY A 1 90 ? 7.181 7.851 -22.266 1.00 54.78 90 GLY A O 1
ATOM 716 N N . LYS A 1 91 ? 5.591 9.444 -22.191 1.00 68.94 91 LYS A N 1
ATOM 717 C CA . LYS A 1 91 ? 4.964 8.964 -20.943 1.00 68.94 91 LYS A CA 1
ATOM 718 C C . LYS A 1 91 ? 4.278 7.631 -21.249 1.00 68.94 91 LYS A C 1
ATOM 720 O O . LYS A 1 91 ? 3.157 7.607 -21.745 1.00 68.94 91 LYS A O 1
ATOM 725 N N . LEU A 1 92 ? 4.987 6.528 -21.037 1.00 86.56 92 LEU A N 1
ATOM 726 C CA . LEU A 1 92 ? 4.429 5.194 -21.192 1.00 86.56 92 LEU A CA 1
ATOM 727 C C . LEU A 1 92 ? 3.559 4.912 -19.972 1.00 86.56 92 LEU A C 1
ATOM 729 O O . LEU A 1 92 ? 4.070 4.873 -18.857 1.00 86.56 92 LEU A O 1
ATOM 733 N N . GLU A 1 93 ? 2.267 4.703 -20.181 1.00 91.62 93 GLU A N 1
ATOM 734 C CA . GLU A 1 93 ? 1.368 4.229 -19.136 1.00 91.62 93 GLU A CA 1
ATOM 735 C C . GLU A 1 93 ? 1.074 2.749 -19.353 1.00 91.62 93 GLU A C 1
ATOM 737 O O . GLU A 1 93 ? 0.722 2.329 -20.456 1.00 91.62 93 GLU A O 1
ATOM 742 N N . LEU A 1 94 ? 1.245 1.953 -18.300 1.00 91.88 94 LEU A N 1
ATOM 743 C CA . LEU A 1 94 ? 0.948 0.525 -18.315 1.00 91.88 94 LEU A CA 1
ATOM 744 C C . LEU A 1 94 ? -0.125 0.192 -17.277 1.00 91.88 94 LEU A C 1
ATOM 746 O O . LEU A 1 94 ? -0.139 0.800 -16.204 1.00 91.88 94 LEU A O 1
ATOM 750 N N . PRO A 1 95 ? -1.006 -0.785 -17.557 1.00 94.00 95 PRO A N 1
ATOM 751 C CA . PRO A 1 95 ? -1.982 -1.248 -16.580 1.00 94.00 95 PRO A CA 1
ATOM 752 C C . PRO A 1 95 ? -1.293 -1.930 -15.394 1.00 94.00 95 PRO A C 1
ATOM 754 O O . PRO A 1 95 ? -0.198 -2.481 -15.534 1.00 94.00 95 PRO A O 1
ATOM 757 N N . LYS A 1 96 ? -1.977 -1.988 -14.244 1.00 92.25 96 LYS A N 1
ATOM 758 C CA . LYS A 1 96 ? -1.480 -2.671 -13.032 1.00 92.25 96 LYS A CA 1
ATOM 759 C C . LYS A 1 96 ? -0.988 -4.104 -13.279 1.00 92.25 96 LYS A C 1
ATOM 761 O O . LYS A 1 96 ? 0.012 -4.516 -12.709 1.00 92.25 96 LYS A O 1
ATOM 766 N N . ALA A 1 97 ? -1.647 -4.849 -14.167 1.00 93.06 97 ALA A N 1
ATOM 767 C CA . ALA A 1 97 ? -1.263 -6.223 -14.508 1.00 93.06 97 ALA A CA 1
ATOM 768 C C . ALA A 1 97 ? 0.076 -6.332 -15.270 1.00 93.06 97 ALA A C 1
ATOM 770 O O . ALA A 1 97 ? 0.668 -7.407 -15.332 1.00 93.06 97 ALA A O 1
ATOM 771 N N . ALA A 1 98 ? 0.555 -5.236 -15.862 1.00 93.88 98 ALA A N 1
ATOM 772 C CA . ALA A 1 98 ? 1.811 -5.167 -16.605 1.00 93.88 98 ALA A CA 1
ATOM 773 C C . ALA A 1 98 ? 2.964 -4.589 -15.764 1.00 93.88 98 ALA A C 1
ATOM 775 O O . ALA A 1 98 ? 4.005 -4.220 -16.313 1.00 93.88 98 ALA A O 1
ATOM 776 N N . VAL A 1 99 ? 2.794 -4.504 -14.441 1.00 94.00 99 VAL A N 1
ATOM 777 C CA . VAL A 1 99 ? 3.808 -3.998 -13.517 1.00 94.00 99 VAL A CA 1
ATOM 778 C C . VAL A 1 99 ? 3.952 -4.882 -12.280 1.00 94.00 99 VAL A C 1
ATOM 780 O O . VAL A 1 99 ? 3.021 -5.561 -11.861 1.00 94.00 99 VAL A O 1
ATOM 783 N N . LEU A 1 100 ? 5.134 -4.846 -11.674 1.00 93.44 100 LEU A N 1
ATOM 784 C CA . LEU A 1 100 ? 5.468 -5.511 -10.422 1.00 93.44 100 LEU A CA 1
ATOM 785 C C . LEU A 1 100 ? 6.102 -4.483 -9.492 1.00 93.44 100 LEU A C 1
ATOM 787 O O . LEU A 1 100 ? 7.181 -3.967 -9.775 1.00 93.44 100 LEU A O 1
ATOM 791 N N . LEU A 1 101 ? 5.442 -4.176 -8.380 1.00 92.50 101 LEU A N 1
ATOM 792 C CA . LEU A 1 101 ? 5.966 -3.239 -7.388 1.00 92.50 101 LEU A CA 1
ATOM 793 C C . LEU A 1 101 ? 6.994 -3.966 -6.514 1.00 92.50 101 LEU A C 1
ATOM 795 O O . LEU A 1 101 ? 6.723 -5.060 -6.020 1.00 92.50 101 LEU A O 1
ATOM 799 N N . ALA A 1 102 ? 8.185 -3.388 -6.345 1.00 90.25 102 ALA A N 1
ATOM 800 C CA . ALA A 1 102 ? 9.240 -4.033 -5.564 1.00 90.25 102 ALA A CA 1
ATOM 801 C C . ALA A 1 102 ? 8.989 -4.010 -4.049 1.00 90.25 102 ALA A C 1
ATOM 803 O O . ALA A 1 102 ? 9.224 -5.034 -3.397 1.00 90.25 102 ALA A O 1
ATOM 804 N N . PRO A 1 103 ? 8.524 -2.894 -3.449 1.00 84.81 103 PRO A N 1
ATOM 805 C CA . PRO A 1 103 ? 8.190 -2.893 -2.034 1.00 84.81 103 PRO A CA 1
ATOM 806 C C . PRO A 1 103 ? 7.020 -3.842 -1.767 1.00 84.81 103 PRO A C 1
ATOM 808 O O . PRO A 1 103 ? 6.014 -3.799 -2.468 1.00 84.81 103 PRO A O 1
ATOM 811 N N . ARG A 1 104 ? 7.115 -4.648 -0.702 1.00 80.56 104 ARG A N 1
ATOM 812 C CA . ARG A 1 104 ? 6.027 -5.556 -0.281 1.00 80.56 104 ARG A CA 1
ATOM 813 C C . ARG A 1 104 ? 4.726 -4.819 0.042 1.00 80.56 104 ARG A C 1
ATOM 815 O O . ARG A 1 104 ? 3.649 -5.344 -0.200 1.00 80.56 104 ARG A O 1
ATOM 822 N N . ALA A 1 105 ? 4.849 -3.607 0.578 1.00 84.38 105 ALA A N 1
ATOM 823 C CA . ALA A 1 105 ? 3.733 -2.719 0.867 1.00 84.38 105 ALA A CA 1
ATOM 824 C C . ALA A 1 105 ? 4.029 -1.331 0.263 1.00 84.38 105 ALA A C 1
ATOM 826 O O . ALA A 1 105 ? 4.537 -0.434 0.951 1.00 84.38 105 ALA A O 1
ATOM 827 N N . PRO A 1 106 ? 3.806 -1.173 -1.051 1.00 88.38 106 PRO A N 1
ATOM 828 C CA . PRO A 1 106 ? 4.151 0.042 -1.769 1.00 88.38 106 PRO A CA 1
ATOM 829 C C . PRO A 1 106 ? 3.183 1.166 -1.387 1.00 88.38 106 PRO A C 1
ATOM 831 O O . PRO A 1 106 ? 1.969 0.976 -1.357 1.00 88.38 106 PRO A O 1
ATOM 834 N N . LYS A 1 107 ? 3.714 2.353 -1.078 1.00 88.50 107 LYS A N 1
ATOM 835 C CA . LYS A 1 107 ? 2.899 3.506 -0.652 1.00 88.50 107 LYS A CA 1
ATOM 836 C C . LYS A 1 107 ? 2.048 4.075 -1.786 1.00 88.50 107 LYS A C 1
ATOM 838 O O . LYS A 1 107 ? 1.005 4.662 -1.529 1.00 88.50 107 LYS A O 1
ATOM 843 N N . ILE A 1 108 ? 2.481 3.872 -3.027 1.00 88.12 108 ILE A N 1
ATOM 844 C CA . ILE A 1 108 ? 1.784 4.339 -4.228 1.00 88.12 108 ILE A CA 1
ATOM 845 C C . ILE A 1 108 ? 0.378 3.733 -4.383 1.00 88.12 108 ILE A C 1
ATOM 847 O O . ILE A 1 108 ? -0.523 4.379 -4.924 1.00 88.12 108 ILE A O 1
ATOM 851 N N . ASP A 1 109 ? 0.184 2.516 -3.862 1.00 83.12 109 ASP A N 1
ATOM 852 C CA . ASP A 1 109 ? -1.078 1.766 -3.891 1.00 83.12 109 ASP A CA 1
ATOM 853 C C . ASP A 1 109 ? -1.839 1.858 -2.555 1.00 83.12 109 ASP A C 1
ATOM 855 O O . ASP A 1 109 ? -2.798 1.127 -2.314 1.00 83.12 109 ASP A O 1
ATOM 859 N N . ASP A 1 110 ? -1.416 2.755 -1.654 1.00 82.50 110 ASP A N 1
ATOM 860 C CA . ASP A 1 110 ? -2.086 2.944 -0.374 1.00 82.50 110 ASP A CA 1
ATOM 861 C C . ASP A 1 110 ? -3.416 3.688 -0.569 1.00 82.50 110 ASP A C 1
ATOM 863 O O . ASP A 1 110 ? -3.471 4.916 -0.627 1.00 82.50 110 ASP A O 1
ATOM 867 N N . ASN A 1 111 ? -4.498 2.919 -0.678 1.00 78.12 111 ASN A N 1
ATOM 868 C CA . ASN A 1 111 ? -5.877 3.412 -0.715 1.00 78.12 111 ASN A CA 1
ATOM 869 C C . ASN A 1 111 ? -6.545 3.359 0.673 1.00 78.12 111 ASN A C 1
ATOM 871 O O . ASN A 1 111 ? -7.766 3.234 0.778 1.00 78.12 111 ASN A O 1
ATOM 875 N N . THR A 1 112 ? -5.759 3.397 1.753 1.00 83.12 112 THR A N 1
ATOM 876 C CA . THR A 1 112 ? -6.297 3.385 3.119 1.00 83.12 112 THR A CA 1
ATOM 877 C C . THR A 1 112 ? -7.016 4.703 3.417 1.00 83.12 112 THR A C 1
ATOM 879 O O . THR A 1 112 ? -6.442 5.782 3.258 1.00 83.12 112 THR A O 1
ATOM 882 N N . ASP A 1 113 ? -8.266 4.628 3.882 1.00 83.69 113 ASP A N 1
ATOM 883 C CA . ASP A 1 113 ? -9.029 5.807 4.300 1.00 83.69 113 ASP A CA 1
ATOM 884 C C . ASP A 1 113 ? -8.314 6.484 5.484 1.00 83.69 113 ASP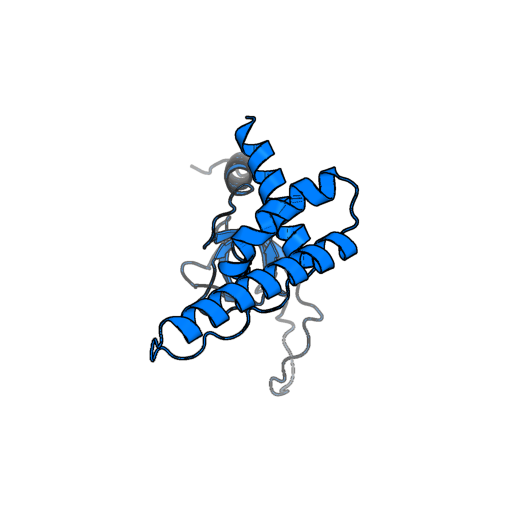 A C 1
ATOM 886 O O . ASP A 1 113 ? -7.857 5.825 6.421 1.00 83.69 113 ASP A O 1
ATOM 890 N N . ARG A 1 114 ? -8.228 7.819 5.479 1.00 86.12 114 ARG A N 1
ATOM 891 C CA . ARG A 1 114 ? -7.597 8.583 6.569 1.00 86.12 114 ARG A CA 1
ATOM 892 C C . ARG A 1 114 ? -8.234 8.269 7.924 1.00 86.12 114 ARG A C 1
ATOM 894 O O . ARG A 1 114 ? -7.528 8.251 8.929 1.00 86.12 114 ARG A O 1
ATOM 901 N N . ARG A 1 115 ? -9.538 7.973 7.944 1.00 86.94 115 ARG A N 1
ATOM 902 C CA . ARG A 1 115 ? -10.299 7.591 9.145 1.00 86.94 115 ARG A CA 1
ATOM 903 C C . ARG A 1 115 ? -9.863 6.238 9.706 1.00 86.94 115 ARG A C 1
ATOM 905 O O . ARG A 1 115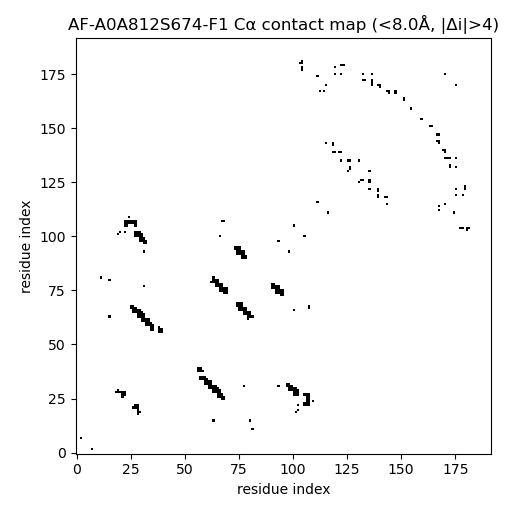 ? -9.942 6.016 10.908 1.00 86.94 115 ARG A O 1
ATOM 912 N N . HIS A 1 116 ? -9.338 5.346 8.866 1.00 91.94 116 HIS A N 1
ATOM 913 C CA . HIS A 1 116 ? -8.813 4.055 9.308 1.00 91.94 116 HIS A CA 1
ATOM 914 C C . HIS A 1 116 ? -7.472 4.176 10.034 1.00 91.94 116 HIS A C 1
ATOM 916 O O . HIS A 1 116 ? -7.170 3.338 10.880 1.00 91.94 116 HIS A O 1
ATOM 922 N N . LEU A 1 117 ? -6.670 5.207 9.739 1.00 90.56 117 LEU A N 1
ATOM 923 C CA . LEU A 1 117 ? -5.304 5.339 10.262 1.00 90.56 117 LEU A CA 1
ATOM 924 C C . LEU A 1 117 ? -5.248 5.399 11.793 1.00 90.56 117 LEU A C 1
ATOM 926 O O . LEU A 1 117 ? -4.312 4.875 12.394 1.00 90.56 117 LEU A O 1
ATOM 930 N N . GLU A 1 118 ? -6.232 6.023 12.441 1.00 91.38 118 GLU A N 1
ATOM 931 C CA . GLU A 1 118 ? -6.281 6.112 13.907 1.00 91.38 118 GLU A CA 1
ATOM 932 C C . GLU A 1 118 ? -6.493 4.740 14.548 1.00 91.38 118 GLU A C 1
ATOM 934 O O . GLU A 1 118 ? -5.815 4.380 15.512 1.00 91.38 118 GLU A O 1
ATOM 939 N N . VAL A 1 119 ? -7.393 3.954 13.962 1.00 94.69 119 VAL A N 1
ATOM 940 C CA . VAL A 1 119 ? -7.753 2.614 14.422 1.00 94.69 119 VAL A CA 1
ATOM 941 C C . VAL A 1 119 ? -6.631 1.617 14.110 1.00 94.69 119 VAL A C 1
ATOM 943 O O . VAL A 1 119 ? -6.232 0.837 14.976 1.00 94.69 119 VAL A O 1
ATOM 946 N N . LEU A 1 120 ? -6.031 1.699 12.918 1.00 94.69 120 LEU A N 1
ATOM 947 C CA . LEU A 1 120 ? -4.945 0.819 12.469 1.00 94.69 120 LEU A CA 1
ATOM 948 C C . LEU A 1 120 ? -3.692 0.885 13.355 1.00 94.69 120 LEU A C 1
ATOM 950 O O . LEU A 1 120 ? -3.004 -0.126 13.507 1.00 94.69 120 LEU A O 1
ATOM 954 N N . LYS A 1 121 ? -3.429 2.007 14.041 1.00 93.94 121 LYS A N 1
ATOM 955 C CA . LYS A 1 121 ? -2.344 2.107 15.042 1.00 93.94 121 LYS A CA 1
ATOM 956 C C . LYS A 1 121 ? -2.453 1.059 16.156 1.00 93.94 121 LYS A C 1
ATOM 958 O O . LYS A 1 121 ? -1.442 0.687 16.752 1.00 93.94 121 LYS A O 1
ATOM 963 N N . GLN A 1 122 ? -3.658 0.562 16.440 1.00 94.94 122 GLN A N 1
ATOM 964 C CA . GLN A 1 122 ? -3.882 -0.467 17.456 1.00 94.94 122 GLN A CA 1
ATOM 965 C C . GLN A 1 122 ? -3.560 -1.882 16.958 1.00 94.94 122 GLN A C 1
ATOM 967 O O . GLN A 1 122 ? -3.264 -2.753 17.779 1.00 94.94 122 GLN A O 1
ATOM 972 N N . ALA A 1 123 ? -3.545 -2.109 15.638 1.00 95.62 123 ALA A N 1
ATOM 973 C CA . ALA A 1 123 ? -3.355 -3.428 15.030 1.00 95.62 123 ALA A CA 1
ATOM 974 C C . ALA A 1 123 ? -2.085 -4.126 15.539 1.00 95.62 123 ALA A C 1
ATOM 976 O O . ALA A 1 123 ? -2.128 -5.285 15.947 1.00 95.62 123 ALA A O 1
ATOM 977 N N . ARG A 1 124 ? -0.967 -3.391 15.627 1.00 93.69 124 ARG A N 1
ATOM 978 C CA . ARG A 1 124 ? 0.318 -3.932 16.097 1.00 93.69 124 ARG A CA 1
ATOM 979 C C . ARG A 1 124 ? 0.261 -4.423 17.544 1.00 93.69 124 ARG A C 1
ATOM 981 O O . ARG A 1 124 ? 0.803 -5.479 17.854 1.00 93.69 124 ARG A O 1
ATOM 988 N N . ARG A 1 125 ? -0.401 -3.675 18.435 1.00 94.44 125 ARG A N 1
ATOM 989 C CA . ARG A 1 125 ? -0.556 -4.071 19.847 1.00 94.44 125 ARG A CA 1
ATOM 990 C C . ARG A 1 125 ? -1.423 -5.321 19.966 1.00 94.44 125 ARG A C 1
ATOM 992 O O . ARG A 1 125 ? -1.083 -6.227 20.718 1.00 94.44 125 ARG A O 1
ATOM 999 N N . LEU A 1 126 ? -2.500 -5.393 19.185 1.00 95.38 126 LEU A N 1
ATOM 1000 C CA . LEU A 1 126 ? -3.381 -6.5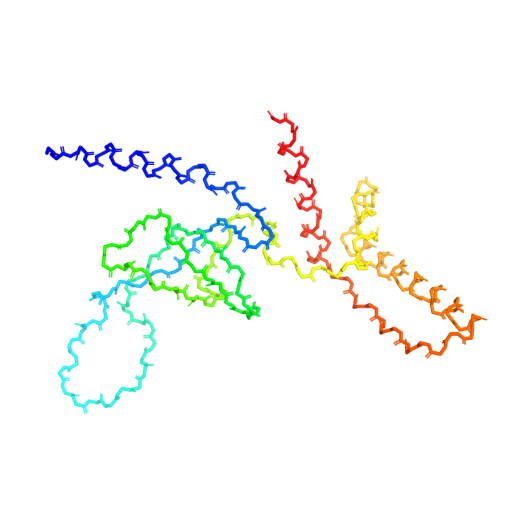59 19.154 1.00 95.38 126 LEU A CA 1
ATOM 1001 C C . LEU A 1 126 ? -2.651 -7.801 18.620 1.00 95.38 126 LEU A C 1
ATOM 1003 O O . LEU A 1 126 ? -2.773 -8.879 19.202 1.00 95.38 126 LEU A O 1
ATOM 1007 N N . ARG A 1 127 ? -1.816 -7.644 17.588 1.00 95.25 127 ARG A N 1
ATOM 1008 C CA . ARG A 1 127 ? -0.960 -8.721 17.079 1.00 95.25 127 ARG A CA 1
ATOM 1009 C C . ARG A 1 127 ? 0.049 -9.197 18.123 1.00 95.25 127 ARG A C 1
ATOM 1011 O O . ARG A 1 127 ? 0.181 -10.397 18.332 1.00 95.25 127 ARG A O 1
ATOM 1018 N N . ALA A 1 128 ? 0.706 -8.268 18.818 1.00 94.56 128 ALA A N 1
ATOM 1019 C CA . ALA A 1 128 ? 1.627 -8.589 19.909 1.00 94.56 128 ALA A CA 1
ATOM 1020 C C . ALA A 1 128 ? 0.934 -9.304 21.085 1.00 94.56 128 ALA A C 1
ATOM 1022 O O . ALA A 1 128 ? 1.567 -10.098 21.770 1.00 94.56 128 ALA A O 1
ATOM 1023 N N . SER A 1 129 ? -0.369 -9.071 21.289 1.00 95.88 129 SER A N 1
ATOM 1024 C CA . SER A 1 129 ? -1.180 -9.794 22.280 1.00 95.88 129 SER A CA 1
ATOM 1025 C C . SER A 1 129 ? -1.623 -11.199 21.843 1.00 95.88 129 SER A C 1
ATOM 1027 O O . SER A 1 129 ? -2.348 -11.858 22.579 1.00 95.88 129 SER A O 1
ATOM 1029 N N . GLY A 1 130 ? -1.211 -11.660 20.657 1.00 96.38 130 GLY A N 1
ATOM 1030 C CA . GLY A 1 130 ? -1.520 -12.999 20.148 1.00 96.38 130 GLY A CA 1
ATOM 1031 C C . GLY A 1 130 ? -2.852 -13.122 19.405 1.00 96.38 130 GLY A C 1
ATOM 1032 O O . GLY A 1 130 ? -3.247 -14.237 19.079 1.00 96.38 130 GLY A O 1
ATOM 1033 N N . LYS A 1 131 ? -3.542 -12.011 19.104 1.00 96.56 131 LYS A N 1
ATOM 1034 C CA . LYS A 1 131 ? -4.782 -12.056 18.313 1.00 96.56 131 LYS A CA 1
ATOM 1035 C C . LYS A 1 131 ? -4.503 -12.407 16.851 1.00 96.56 131 LYS A C 1
ATOM 1037 O O . LYS A 1 131 ? -3.535 -11.926 16.250 1.00 96.56 131 LYS A O 1
ATOM 1042 N N . SER A 1 132 ? -5.386 -13.210 16.269 1.00 97.00 132 SER A N 1
ATOM 1043 C CA . SER A 1 132 ? -5.368 -13.554 14.845 1.00 97.00 132 SER A CA 1
ATOM 1044 C C . SER A 1 132 ? -5.781 -12.370 13.960 1.00 97.00 132 SER A C 1
ATOM 1046 O O . SER A 1 132 ? -6.430 -11.433 14.422 1.00 9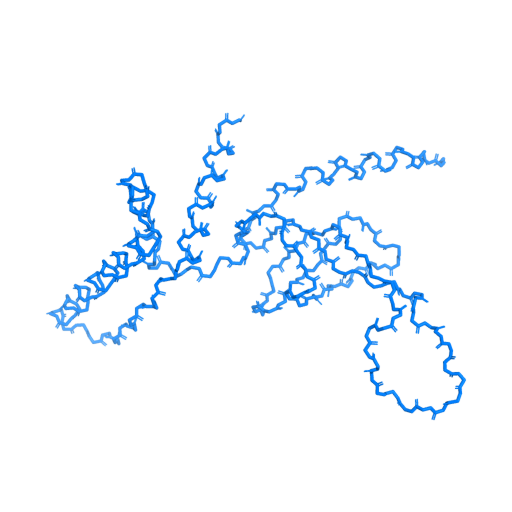7.00 132 SER A O 1
ATOM 1048 N N . ASP A 1 133 ? -5.428 -12.406 12.669 1.00 94.88 133 ASP A N 1
ATOM 1049 C CA . ASP A 1 133 ? -5.783 -11.335 11.716 1.00 94.88 133 ASP A CA 1
ATOM 1050 C C . ASP A 1 133 ? -7.303 -11.095 11.647 1.00 94.88 133 ASP A C 1
ATOM 1052 O O . ASP A 1 133 ? -7.738 -9.947 11.605 1.00 94.88 133 ASP A O 1
ATOM 1056 N N . TRP A 1 134 ? -8.101 -12.167 11.707 1.00 96.75 134 TRP A N 1
ATOM 1057 C CA . TRP A 1 134 ? -9.568 -12.117 11.704 1.00 96.75 134 TRP A CA 1
ATOM 1058 C C . TRP A 1 134 ? -10.132 -11.444 12.963 1.00 96.75 134 TRP A C 1
ATOM 1060 O O . TRP A 1 134 ? -11.043 -10.622 12.890 1.00 96.75 134 TRP A O 1
ATOM 1070 N N . GLU A 1 135 ? -9.574 -11.752 14.137 1.00 97.31 135 GLU A N 1
ATOM 1071 C CA . GLU A 1 135 ? -9.985 -11.117 15.396 1.00 97.31 135 GLU A CA 1
ATOM 1072 C C . GLU A 1 135 ? -9.574 -9.646 15.453 1.00 97.31 135 GLU A C 1
ATOM 1074 O O . GLU A 1 135 ? -10.307 -8.816 15.996 1.00 97.31 135 GLU A O 1
ATOM 1079 N N . ILE A 1 136 ? -8.403 -9.316 14.898 1.00 97.38 136 ILE A N 1
ATOM 1080 C CA . ILE A 1 136 ? -7.942 -7.934 14.760 1.00 97.38 136 ILE A CA 1
ATOM 1081 C C . ILE A 1 136 ? -8.907 -7.174 13.852 1.00 97.38 136 ILE A C 1
ATOM 1083 O O . ILE A 1 136 ? -9.408 -6.133 14.262 1.00 97.38 136 ILE A O 1
ATOM 1087 N N . GLU A 1 137 ? -9.229 -7.701 12.671 1.00 96.81 137 GLU A N 1
ATOM 1088 C CA . GLU A 1 137 ? -10.196 -7.094 11.751 1.00 96.81 137 GLU A CA 1
ATOM 1089 C C . GLU A 1 137 ? -11.550 -6.839 12.424 1.00 96.81 137 GLU A C 1
ATOM 1091 O O . GLU A 1 137 ? -12.049 -5.712 12.393 1.00 96.81 137 GLU A O 1
ATOM 1096 N N . ALA A 1 138 ? -12.129 -7.852 13.074 1.00 97.00 138 ALA A N 1
ATOM 1097 C CA . ALA A 1 138 ? -13.412 -7.723 13.758 1.00 97.00 138 ALA A CA 1
ATOM 1098 C C . ALA A 1 138 ? -13.370 -6.655 14.864 1.00 97.00 138 ALA A C 1
ATOM 1100 O O . ALA A 1 138 ? -14.283 -5.834 14.984 1.00 97.00 138 ALA A O 1
ATOM 1101 N N . TYR A 1 139 ? -12.292 -6.629 15.653 1.00 97.19 139 TYR A N 1
ATOM 1102 C CA . TYR A 1 139 ? -12.111 -5.645 16.718 1.00 97.19 139 TYR A CA 1
ATOM 1103 C C . TYR A 1 139 ? -11.965 -4.220 16.170 1.00 97.19 139 TYR A C 1
ATOM 1105 O O . TYR A 1 139 ? -12.618 -3.300 16.664 1.00 97.19 139 TYR A O 1
ATOM 1113 N N . LEU A 1 140 ? -11.132 -4.033 15.144 1.00 96.25 140 LEU A N 1
ATOM 1114 C CA . LEU A 1 140 ? -10.882 -2.728 14.535 1.00 96.25 140 LEU A CA 1
ATOM 1115 C C . LEU A 1 140 ? -12.134 -2.184 13.839 1.00 96.25 140 LEU A C 1
ATOM 1117 O O . LEU A 1 140 ? -12.455 -1.014 14.013 1.00 96.25 140 LEU A O 1
ATOM 1121 N N . ASN A 1 141 ? -12.886 -3.025 13.125 1.00 96.56 141 ASN A N 1
ATOM 1122 C CA . ASN A 1 141 ? -14.150 -2.618 12.510 1.00 96.56 141 ASN A CA 1
ATOM 1123 C C . ASN A 1 141 ? -15.197 -2.207 13.552 1.00 96.56 141 ASN A C 1
ATOM 1125 O O . ASN A 1 141 ? -15.862 -1.190 13.373 1.00 96.56 141 ASN A O 1
ATOM 1129 N N . LYS A 1 142 ? -15.297 -2.938 14.671 1.00 96.50 142 LYS A N 1
ATOM 1130 C CA . LYS A 1 142 ? -16.183 -2.563 15.783 1.00 96.50 142 LYS A CA 1
ATOM 1131 C C . LYS A 1 142 ? -15.779 -1.228 16.412 1.00 96.50 142 LYS A C 1
ATOM 1133 O O . LYS A 1 142 ? -16.637 -0.424 16.766 1.00 96.50 142 LYS A O 1
ATOM 1138 N N . LEU A 1 143 ? -14.477 -0.985 16.565 1.00 95.38 143 LEU A N 1
ATOM 1139 C CA . LEU A 1 143 ? -13.977 0.284 17.087 1.00 95.38 143 LEU A CA 1
ATOM 1140 C C . LEU A 1 143 ? -14.253 1.443 16.119 1.00 95.38 143 LEU A C 1
ATOM 1142 O O . LEU A 1 143 ? -14.668 2.510 16.559 1.00 95.38 143 LEU A O 1
ATOM 1146 N N . LEU A 1 144 ? -14.054 1.222 14.819 1.00 94.50 144 LEU A N 1
ATOM 1147 C CA . LEU A 1 144 ? -14.326 2.201 13.769 1.00 94.50 144 LEU A CA 1
ATOM 1148 C C . LEU A 1 144 ? -15.815 2.575 13.715 1.00 94.50 144 LEU A C 1
ATOM 1150 O O . LEU A 1 144 ? -16.152 3.750 13.608 1.00 94.50 144 LEU A O 1
ATOM 1154 N N . GLU A 1 145 ? -16.698 1.581 13.823 1.00 94.50 145 GLU A N 1
ATOM 1155 C CA . GLU A 1 145 ? -18.147 1.781 13.888 1.00 94.50 145 GLU A CA 1
ATOM 1156 C C . GLU A 1 145 ? -18.540 2.605 15.114 1.00 94.50 145 GLU A C 1
ATOM 1158 O O . GLU A 1 145 ? -19.215 3.620 14.968 1.00 94.50 145 GLU A O 1
ATOM 1163 N N . LYS A 1 146 ? -18.014 2.255 16.292 1.00 94.69 146 LYS A N 1
ATOM 1164 C CA . LYS A 1 146 ? -18.254 3.010 17.525 1.00 94.69 146 LYS A CA 1
ATOM 1165 C C . LYS A 1 146 ? -17.790 4.470 17.420 1.00 94.69 146 LYS A C 1
ATOM 1167 O O . LYS A 1 146 ? -18.517 5.370 17.821 1.00 94.69 146 LYS A O 1
ATOM 1172 N N . GLN A 1 147 ? -16.603 4.720 16.859 1.00 93.12 147 GLN A N 1
ATOM 1173 C CA . GLN A 1 147 ? -16.095 6.085 16.661 1.00 93.12 147 GLN A CA 1
ATOM 1174 C C . GLN A 1 147 ? -16.957 6.901 15.693 1.00 93.12 147 GLN A C 1
ATOM 1176 O O . GLN A 1 147 ? -17.086 8.113 15.857 1.00 93.12 147 GLN A O 1
ATOM 1181 N N . TRP A 1 148 ? -17.518 6.256 14.669 1.00 92.06 148 TRP A N 1
ATOM 1182 C CA . TRP A 1 148 ? -18.431 6.914 13.741 1.00 92.06 148 TRP A CA 1
ATOM 1183 C C . TRP A 1 148 ? -19.773 7.231 14.411 1.00 92.06 148 TRP A C 1
ATOM 1185 O O . TRP A 1 148 ? -20.235 8.363 14.309 1.00 92.06 148 TRP A O 1
ATOM 1195 N N . GLU A 1 149 ? -20.350 6.284 15.156 1.00 91.75 149 GLU A N 1
ATOM 1196 C CA . GLU A 1 149 ? -21.598 6.483 15.907 1.00 91.75 149 GLU A CA 1
ATOM 1197 C C . GLU A 1 149 ? -21.482 7.622 16.928 1.00 91.75 149 GLU A C 1
ATOM 1199 O O . GLU A 1 149 ? -22.357 8.482 16.982 1.00 91.75 149 GLU A O 1
ATOM 1204 N N . GLU A 1 150 ? -20.380 7.681 17.684 1.00 91.00 150 GLU A N 1
ATOM 1205 C CA . GLU A 1 150 ? -20.124 8.751 18.658 1.00 91.00 150 GLU A CA 1
ATOM 1206 C C . GLU A 1 150 ? -20.053 10.136 17.989 1.00 91.00 150 GLU A C 1
ATOM 1208 O O . GLU A 1 150 ? -20.649 11.094 18.485 1.00 91.00 150 GLU A O 1
ATOM 1213 N N . ARG A 1 151 ? -19.372 10.251 16.838 1.00 88.25 151 ARG A N 1
ATOM 1214 C CA . ARG A 1 151 ? -19.305 11.513 16.075 1.00 88.25 151 ARG A CA 1
ATOM 1215 C C . ARG A 1 151 ? -20.661 11.909 15.509 1.00 88.25 151 ARG A C 1
ATOM 1217 O O . ARG A 1 151 ? -21.005 13.088 15.517 1.00 88.25 151 ARG A O 1
ATOM 1224 N N . GLU A 1 152 ? -21.421 10.940 15.013 1.00 88.94 152 GLU A N 1
ATOM 1225 C CA . GLU A 1 152 ? -22.729 11.198 14.422 1.00 88.94 152 GLU A CA 1
ATOM 1226 C C . GLU A 1 152 ? -23.759 11.608 15.478 1.00 88.94 152 GLU A C 1
ATOM 1228 O O . GLU A 1 152 ? -24.534 12.543 15.268 1.00 88.94 152 GLU A O 1
ATOM 1233 N N . GLU A 1 153 ? -23.724 10.983 16.655 1.00 89.00 153 GLU A N 1
ATOM 1234 C CA . GLU A 1 153 ? -24.550 11.390 17.787 1.00 89.00 153 GLU A CA 1
ATOM 1235 C C . GLU A 1 153 ? -24.186 12.799 18.273 1.00 89.00 153 GLU A C 1
ATOM 1237 O O . GLU A 1 153 ? -25.080 13.611 18.519 1.00 89.00 153 GLU A O 1
ATOM 1242 N N . GLN A 1 154 ? -22.891 13.117 18.370 1.00 87.31 154 GLN A N 1
ATOM 1243 C CA . GLN A 1 154 ? -22.438 14.457 18.742 1.00 87.31 154 GLN A CA 1
ATOM 1244 C C . GLN A 1 154 ? -22.932 15.513 17.742 1.00 87.31 154 GLN A C 1
ATOM 1246 O O . GLN A 1 154 ? -23.515 16.517 18.150 1.00 87.31 154 GLN A O 1
ATOM 1251 N N . ARG A 1 155 ? -22.805 15.246 16.437 1.00 85.50 155 ARG A N 1
ATOM 1252 C CA . ARG A 1 155 ? -23.307 16.124 15.368 1.00 85.50 155 ARG A CA 1
ATOM 1253 C C . ARG A 1 155 ? -24.812 16.367 15.490 1.00 85.50 155 ARG A C 1
ATOM 1255 O O . ARG A 1 155 ? -25.270 17.499 15.357 1.00 85.50 155 ARG A O 1
ATOM 1262 N N . ARG A 1 156 ? -25.578 15.309 15.783 1.00 85.19 156 ARG A N 1
ATOM 1263 C CA . ARG A 1 156 ? -27.033 15.385 15.964 1.00 85.19 156 ARG A CA 1
ATOM 1264 C C . ARG A 1 156 ? -27.426 16.228 17.180 1.00 85.19 156 ARG A C 1
ATOM 1266 O O . ARG A 1 156 ? -28.442 16.912 17.124 1.00 85.19 156 ARG A O 1
ATOM 1273 N N . ARG A 1 157 ? -26.649 16.175 18.269 1.00 83.56 157 ARG A N 1
ATOM 1274 C CA . ARG A 1 157 ? -26.882 16.985 19.481 1.00 83.56 157 ARG A CA 1
ATOM 1275 C C . ARG A 1 157 ? -26.554 18.462 19.279 1.00 83.56 157 ARG A C 1
ATOM 1277 O O . ARG A 1 157 ? -27.187 19.300 19.906 1.00 83.56 157 ARG A O 1
ATOM 1284 N N . GLU A 1 158 ? -25.583 18.773 18.427 1.00 84.50 158 GLU A N 1
ATOM 1285 C CA . GLU A 1 158 ? -25.137 20.145 18.156 1.00 84.50 158 GLU A CA 1
ATOM 1286 C C . GLU A 1 158 ? -26.018 20.886 17.123 1.00 84.50 158 GLU A C 1
ATOM 1288 O O . GLU A 1 158 ? -25.670 21.998 16.736 1.00 84.50 158 GLU A O 1
ATOM 1293 N N . GLU A 1 159 ? -27.141 20.295 16.671 1.00 68.81 159 GLU A N 1
ATOM 1294 C CA . GLU A 1 159 ? -28.066 20.849 15.652 1.00 68.81 159 GLU A CA 1
ATOM 1295 C C . GLU A 1 159 ? -27.346 21.428 14.417 1.00 68.81 159 GLU A C 1
ATOM 1297 O O . GLU A 1 159 ? -27.811 22.358 13.758 1.00 68.81 159 GLU A O 1
ATOM 1302 N N . SER A 1 160 ? -26.183 20.868 14.084 1.00 65.50 160 SER A N 1
ATOM 1303 C CA . SER A 1 160 ? -25.408 21.308 12.935 1.00 65.50 160 SER A CA 1
ATOM 1304 C C . SER A 1 160 ? -26.110 20.835 11.666 1.00 65.50 160 SER A C 1
ATOM 1306 O O . SER A 1 160 ? -26.145 19.638 11.385 1.00 65.50 160 SER A O 1
ATOM 1308 N N . SER A 1 161 ? -26.641 21.770 10.872 1.00 59.62 161 SER A N 1
ATOM 1309 C CA . SER A 1 161 ? -27.232 21.540 9.539 1.00 59.62 161 SER A CA 1
ATOM 1310 C C . SER A 1 161 ? -26.219 21.055 8.486 1.00 59.62 161 SER A C 1
ATOM 1312 O O . SER A 1 161 ? -26.410 21.270 7.288 1.00 59.62 161 SER A O 1
ATOM 1314 N N . MET A 1 162 ? -25.107 20.456 8.909 1.00 62.53 162 MET A N 1
ATOM 1315 C CA . MET A 1 162 ? -24.146 19.824 8.022 1.00 62.53 162 MET A CA 1
ATOM 1316 C C . MET A 1 162 ? -24.652 18.447 7.600 1.00 62.53 162 MET A C 1
ATOM 1318 O O . MET A 1 162 ? -25.139 17.661 8.410 1.00 62.53 162 MET A O 1
ATOM 1322 N N . GLU A 1 163 ? -24.512 18.174 6.308 1.00 72.06 163 GLU A N 1
ATOM 1323 C CA . GLU A 1 163 ? -24.865 16.916 5.662 1.00 72.06 163 GLU A CA 1
ATOM 1324 C C . GLU A 1 163 ? -24.257 15.710 6.406 1.00 72.06 163 GLU A C 1
ATOM 1326 O O . GLU A 1 163 ? -23.112 15.760 6.875 1.00 72.06 163 GLU A O 1
ATOM 1331 N N . ALA A 1 164 ? -25.046 14.641 6.557 1.00 76.19 164 ALA A N 1
ATOM 1332 C CA . ALA A 1 164 ? -24.638 13.438 7.279 1.00 76.19 164 ALA A CA 1
ATOM 1333 C C . ALA A 1 164 ? -23.380 12.834 6.635 1.00 76.19 164 ALA A C 1
ATOM 1335 O O . ALA A 1 164 ? -23.338 12.604 5.424 1.00 76.19 164 ALA A O 1
ATOM 1336 N N . GLU A 1 165 ? -22.342 12.571 7.433 1.00 80.50 165 GLU A N 1
ATOM 1337 C CA . GLU A 1 165 ? -21.109 12.004 6.889 1.00 80.50 165 GLU A CA 1
ATOM 1338 C C . GLU A 1 165 ? -21.303 10.506 6.620 1.00 80.50 165 GLU A C 1
ATOM 1340 O O . GLU A 1 165 ? -21.714 9.763 7.519 1.00 80.50 165 GLU A O 1
ATOM 1345 N N . PRO A 1 166 ? -20.970 10.016 5.413 1.00 86.50 166 PRO A N 1
ATOM 1346 C CA . PRO A 1 166 ? -21.138 8.611 5.094 1.00 86.50 166 PRO A CA 1
ATOM 1347 C C . PRO A 1 166 ? -20.276 7.733 6.003 1.00 86.50 166 PRO A C 1
ATOM 1349 O O . PRO A 1 166 ? -19.094 8.013 6.252 1.00 86.50 166 PRO A O 1
ATOM 1352 N N . LYS A 1 167 ? -20.877 6.624 6.448 1.00 88.06 167 LYS A N 1
ATOM 1353 C CA . LYS A 1 167 ? -20.217 5.596 7.255 1.00 88.06 167 LYS A CA 1
ATOM 1354 C C . LYS A 1 167 ? -18.914 5.145 6.583 1.00 88.06 167 LYS A C 1
ATOM 1356 O O . LYS A 1 167 ? -18.927 4.863 5.380 1.00 88.06 167 LYS A O 1
ATOM 1361 N N . PRO A 1 168 ? -17.789 5.070 7.318 1.00 88.62 168 PRO A N 1
ATOM 1362 C CA . PRO A 1 168 ? -16.532 4.637 6.736 1.00 88.62 168 PRO A CA 1
ATOM 1363 C C . PRO A 1 168 ? -16.636 3.193 6.224 1.00 88.62 168 PRO A C 1
ATOM 1365 O O . PRO A 1 168 ? -17.336 2.369 6.825 1.00 88.62 168 PRO A O 1
ATOM 1368 N N . PRO A 1 169 ? -15.936 2.863 5.124 1.00 91.62 169 PRO A N 1
ATOM 1369 C CA . PRO A 1 169 ? -15.895 1.498 4.624 1.00 91.62 169 PRO A CA 1
ATOM 1370 C C . PRO A 1 169 ? -15.259 0.573 5.665 1.00 91.62 169 PRO A C 1
ATOM 1372 O O . PRO A 1 169 ? -14.437 1.002 6.479 1.00 91.62 169 PRO A O 1
ATOM 1375 N N . LYS A 1 170 ? -15.628 -0.710 5.630 1.00 93.12 170 LYS A N 1
ATOM 1376 C CA . LYS A 1 170 ? -15.020 -1.715 6.506 1.00 93.12 170 LYS A CA 1
ATOM 1377 C C . LYS A 1 170 ? -13.539 -1.879 6.171 1.00 93.12 170 LYS A C 1
ATOM 1379 O O . LYS A 1 170 ? -13.155 -1.884 5.003 1.00 93.12 170 LYS A O 1
ATOM 1384 N N . LEU A 1 171 ? -12.733 -2.039 7.212 1.00 93.56 171 LEU A N 1
ATOM 1385 C CA . LEU A 1 171 ? -11.354 -2.482 7.106 1.00 93.56 171 LEU A CA 1
ATOM 1386 C C . LEU A 1 171 ? -11.315 -3.945 6.685 1.00 93.56 171 LEU A C 1
ATOM 1388 O O . LEU A 1 171 ? -12.054 -4.764 7.229 1.00 93.56 171 LEU A O 1
ATOM 1392 N N . THR A 1 172 ? -10.417 -4.243 5.755 1.00 93.94 172 THR A N 1
ATOM 1393 C CA . THR A 1 172 ? -10.110 -5.598 5.290 1.00 93.94 172 THR A CA 1
ATOM 1394 C C . THR A 1 172 ? -8.812 -6.104 5.913 1.00 93.94 172 THR A C 1
ATOM 1396 O O . THR A 1 172 ? -7.924 -5.322 6.273 1.00 93.94 172 THR A O 1
ATOM 1399 N N . ILE A 1 173 ? -8.655 -7.426 5.982 1.00 93.56 173 ILE A N 1
ATOM 1400 C CA . ILE A 1 173 ? -7.406 -8.068 6.425 1.00 93.56 173 ILE A CA 1
ATOM 1401 C C . ILE A 1 173 ? -6.194 -7.582 5.623 1.00 93.56 173 ILE A C 1
ATOM 1403 O O . ILE A 1 173 ? -5.136 -7.336 6.205 1.00 93.56 173 ILE A O 1
ATOM 1407 N N . ASP A 1 174 ? -6.332 -7.403 4.310 1.00 89.50 174 ASP A N 1
ATOM 1408 C CA . ASP A 1 174 ? -5.217 -6.990 3.456 1.00 89.50 174 ASP A CA 1
ATOM 1409 C C . ASP A 1 174 ? -4.759 -5.562 3.760 1.00 89.50 174 ASP A C 1
ATOM 1411 O O . ASP A 1 174 ? -3.556 -5.313 3.840 1.00 89.50 174 ASP A O 1
ATOM 1415 N N . GLN A 1 175 ? -5.687 -4.642 4.046 1.00 90.69 175 GLN A N 1
ATOM 1416 C CA . GLN A 1 175 ? -5.342 -3.294 4.513 1.00 90.69 175 GLN A CA 1
ATOM 1417 C C . GLN A 1 175 ? -4.589 -3.336 5.849 1.00 90.69 175 GLN A C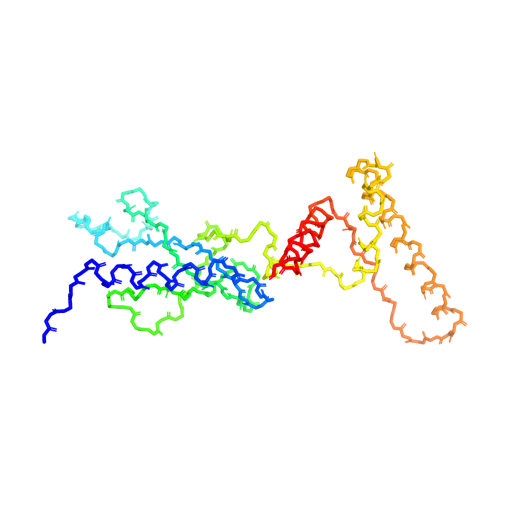 1
ATOM 1419 O O . GLN A 1 175 ? -3.596 -2.627 6.023 1.00 90.69 175 GLN A O 1
ATOM 1424 N N . ILE A 1 176 ? -5.015 -4.200 6.776 1.00 92.62 176 ILE A N 1
ATOM 1425 C CA . ILE A 1 176 ? -4.370 -4.368 8.085 1.00 92.62 176 ILE A CA 1
ATOM 1426 C C . ILE A 1 176 ? -2.954 -4.939 7.920 1.00 92.62 176 ILE A C 1
ATOM 1428 O O . ILE A 1 176 ? -2.001 -4.416 8.502 1.00 92.62 176 ILE A O 1
ATOM 1432 N N . ARG A 1 177 ? -2.789 -5.977 7.093 1.00 91.19 177 A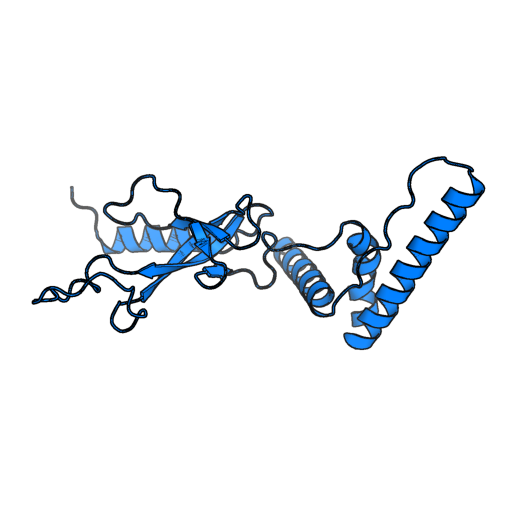RG A N 1
ATOM 1433 C CA . ARG A 1 177 ? -1.483 -6.580 6.786 1.00 91.19 177 ARG A CA 1
ATOM 1434 C C . ARG A 1 177 ? -0.554 -5.589 6.101 1.00 91.19 177 ARG A C 1
ATOM 1436 O O . ARG A 1 177 ? 0.587 -5.444 6.534 1.00 91.19 177 ARG A O 1
ATOM 1443 N N . ALA A 1 178 ? -1.044 -4.885 5.084 1.00 88.50 178 ALA A N 1
ATOM 1444 C CA . ALA A 1 178 ? -0.274 -3.878 4.369 1.00 88.50 178 ALA A CA 1
ATOM 1445 C C . ALA A 1 178 ? 0.185 -2.761 5.317 1.00 88.50 178 ALA A C 1
ATOM 1447 O O . ALA A 1 178 ? 1.353 -2.380 5.290 1.00 88.50 178 ALA A O 1
ATOM 1448 N N . TYR A 1 179 ? -0.692 -2.285 6.207 1.00 91.00 179 TYR A N 1
ATOM 1449 C CA . TYR A 1 179 ? -0.342 -1.289 7.220 1.00 91.00 179 TYR A CA 1
ATOM 1450 C C . TYR A 1 179 ? 0.760 -1.785 8.170 1.00 91.00 179 TYR A C 1
ATOM 1452 O O . TYR A 1 179 ? 1.769 -1.103 8.352 1.00 91.00 179 TYR A O 1
ATOM 1460 N N . MET A 1 180 ? 0.611 -2.986 8.741 1.00 91.06 180 MET A N 1
ATOM 1461 C CA . MET A 1 180 ? 1.610 -3.545 9.663 1.00 91.06 180 MET A CA 1
ATOM 1462 C C . MET A 1 180 ? 2.964 -3.769 8.979 1.00 91.06 180 MET A C 1
ATOM 1464 O O . MET A 1 180 ? 3.996 -3.409 9.541 1.00 91.06 180 MET A O 1
ATOM 1468 N N . GLN A 1 181 ? 2.971 -4.273 7.742 1.00 88.94 181 GLN A N 1
ATOM 1469 C CA . GLN A 1 181 ? 4.201 -4.445 6.963 1.00 88.94 181 GLN A CA 1
ATOM 1470 C C . GLN A 1 181 ? 4.907 -3.112 6.675 1.00 88.94 181 GLN A C 1
ATOM 1472 O O . GLN A 1 181 ? 6.138 -3.054 6.698 1.00 88.94 181 GLN A O 1
ATOM 1477 N N . ARG A 1 182 ? 4.158 -2.025 6.425 1.00 85.50 182 ARG A N 1
ATOM 1478 C CA . ARG A 1 182 ? 4.743 -0.682 6.250 1.00 85.50 182 ARG A CA 1
ATOM 1479 C C . ARG A 1 182 ? 5.415 -0.191 7.527 1.00 85.50 182 ARG A C 1
ATOM 1481 O O . ARG A 1 182 ? 6.527 0.328 7.457 1.00 85.50 182 ARG A O 1
ATOM 1488 N N . GLU A 1 183 ? 4.763 -0.366 8.670 1.00 86.19 183 GLU A N 1
ATOM 1489 C CA . GLU A 1 183 ? 5.311 0.014 9.978 1.00 86.19 183 GLU A CA 1
ATOM 1490 C C . GLU A 1 183 ? 6.586 -0.772 10.316 1.00 86.19 183 GLU A C 1
ATOM 1492 O O . GLU A 1 183 ? 7.567 -0.197 10.789 1.00 86.19 183 GLU A O 1
ATOM 1497 N N . GLU A 1 184 ? 6.607 -2.076 10.032 1.00 84.25 184 GLU A N 1
ATOM 1498 C CA . GLU A 1 184 ? 7.791 -2.922 10.212 1.00 84.25 184 GLU A CA 1
ATOM 1499 C C . GLU A 1 184 ? 8.946 -2.482 9.305 1.00 84.25 184 GLU A C 1
ATOM 1501 O O . GLU A 1 184 ? 10.064 -2.290 9.783 1.00 84.25 184 GLU A O 1
ATOM 1506 N N . GLY A 1 185 ? 8.675 -2.240 8.017 1.00 77.56 185 GLY A N 1
ATOM 1507 C CA . GLY A 1 185 ? 9.683 -1.755 7.073 1.00 77.56 185 GLY A CA 1
ATOM 1508 C C . GLY A 1 185 ? 10.274 -0.398 7.474 1.00 77.56 185 GLY A C 1
ATOM 1509 O O . GLY A 1 185 ? 11.484 -0.197 7.380 1.00 77.56 185 GLY A O 1
ATOM 1510 N N . GLN A 1 186 ? 9.448 0.520 7.986 1.00 75.19 186 GLN A N 1
ATOM 1511 C CA . GLN A 1 186 ? 9.919 1.813 8.493 1.00 75.19 186 GLN A CA 1
ATOM 1512 C C . GLN A 1 186 ? 10.749 1.687 9.773 1.00 75.19 186 GLN A C 1
ATOM 1514 O O . GLN A 1 186 ? 11.708 2.436 9.950 1.00 75.19 186 GLN A O 1
ATOM 1519 N N . ALA A 1 187 ? 10.394 0.764 10.671 1.00 70.94 187 ALA A N 1
ATOM 1520 C CA . ALA A 1 187 ? 11.151 0.535 11.897 1.00 70.94 187 ALA A CA 1
ATOM 1521 C C . ALA A 1 187 ? 12.555 -0.018 11.603 1.00 70.94 187 ALA A C 1
ATOM 1523 O O . ALA A 1 187 ? 13.519 0.426 12.221 1.00 70.94 187 ALA A O 1
ATOM 1524 N N . VAL A 1 188 ? 12.678 -0.928 10.630 1.00 68.94 188 VAL A N 1
ATOM 1525 C CA . VAL A 1 188 ? 13.975 -1.472 10.193 1.00 68.94 188 VAL A CA 1
ATOM 1526 C C . VAL A 1 188 ? 14.819 -0.401 9.498 1.00 68.94 188 VAL A C 1
ATOM 1528 O O . VAL A 1 188 ? 16.001 -0.274 9.796 1.00 68.94 188 VAL A O 1
ATOM 1531 N N . GLY A 1 189 ? 14.214 0.423 8.634 1.00 60.16 189 GLY A N 1
ATOM 1532 C CA . GLY A 1 189 ? 14.925 1.495 7.927 1.00 60.16 189 GLY A CA 1
ATOM 1533 C C . GLY A 1 189 ? 15.447 2.630 8.820 1.00 60.16 189 GLY A C 1
ATOM 1534 O O . GLY A 1 189 ? 16.308 3.380 8.384 1.00 60.16 189 GLY A O 1
ATOM 1535 N N . LYS A 1 190 ? 14.948 2.767 10.058 1.00 58.94 190 LYS A N 1
ATOM 1536 C CA . LYS A 1 190 ? 15.439 3.748 11.049 1.00 58.94 190 LYS A CA 1
ATOM 1537 C C . LYS A 1 190 ? 16.562 3.222 11.949 1.00 58.94 190 LYS A C 1
ATOM 1539 O O . LYS A 1 190 ? 17.110 3.996 12.727 1.00 58.94 190 LYS A O 1
ATOM 1544 N N . ALA A 1 191 ? 16.843 1.920 11.913 1.00 51.47 191 ALA A N 1
ATOM 1545 C CA . ALA A 1 191 ? 17.841 1.277 12.769 1.00 51.47 191 ALA A CA 1
ATOM 1546 C C . ALA A 1 191 ? 19.246 1.208 12.133 1.00 51.47 191 ALA A C 1
ATOM 1548 O O . ALA A 1 191 ? 20.159 0.662 12.750 1.00 51.47 191 ALA A O 1
ATOM 1549 N N . TYR A 1 192 ? 19.405 1.760 10.927 1.00 42.25 192 TYR A N 1
ATOM 1550 C CA . TYR A 1 192 ? 20.654 1.888 10.172 1.00 42.25 192 TYR A CA 1
ATOM 1551 C C . TYR A 1 192 ? 20.939 3.361 9.883 1.00 42.25 192 TYR A C 1
ATOM 1553 O O . TYR A 1 192 ? 22.138 3.699 9.774 1.00 42.25 192 TYR A O 1
#

pLDDT: mean 81.53, std 15.02, range [42.25, 97.38]

Radius of gyration: 23.82 Å; Cα contacts (8 Å, |Δi|>4): 199; chains: 1; bounding box: 65×37×70 Å

Organism: Symbiodinium pilosum (NCBI:txid2952)

Sequence (192 aa):
MAVNPRYQKWLEDKRTIALKDLNEVDRCFGWAKYVHKGDGAQKADDGAKDEAKPEQGRSVEWRPAILRKTATTDSFAIEWVHGTPGNSEGKLELPKAAVLLAPRAPKIDDNTDRRHLEVLKQARRLRASGKSDWEIEAYLNKLLEKQWEEREEQRRREESSMEAEPKPPKLTIDQIRAYMQREEGQAVGKAY